Protein AF-A0A1I6B3H5-F1 (afdb_monomer)

Solvent-accessible surface area (backbone atoms only — not comparable to full-atom values): 14846 Å² total; per-residue (Å²): 124,73,73,71,74,71,54,54,72,38,59,53,32,35,51,53,15,50,52,47,40,51,52,50,52,51,52,55,50,53,56,52,59,66,69,61,60,78,85,66,80,89,72,86,78,86,82,89,79,85,80,82,89,83,88,86,84,84,89,80,88,85,80,95,69,82,84,80,78,81,75,77,81,72,81,74,83,78,85,74,83,70,77,86,74,64,71,65,60,60,53,51,50,45,53,52,17,52,53,33,34,53,54,16,52,53,48,49,53,52,54,55,50,52,50,52,54,49,51,50,52,53,50,49,52,51,44,65,63,48,52,25,72,73,35,32,70,45,59,52,47,42,52,52,49,37,48,47,16,26,27,62,65,35,26,71,67,39,43,67,46,34,36,76,68,17,27,46,47,48,4,53,67,71,73,28,94,36,37,42,53,26,32,45,58,51,19,72,51,23,54,72,41,67,77,24,14,61,57,29,49,58,26,25,53,96,60,36,45,59,76,85,34,50,44,79,74,56,95,61,27,35,39,26,51,36,52,65,35,48,41,58,60,69,78,40,34,84,41,65,80,15,33,38,30,31,36,55,43,84,72,68,6,31,36,27,62,36,51,43,70,60,132

Radius of gyration: 44.99 Å; Cα contacts (8 Å, |Δi|>4): 301; chains: 1; bounding box: 88×79×111 Å

Structure (mmCIF, N/CA/C/O backbone):
data_AF-A0A1I6B3H5-F1
#
_entry.id   AF-A0A1I6B3H5-F1
#
loop_
_atom_site.group_PDB
_atom_site.id
_atom_site.type_symbol
_atom_site.label_atom_id
_atom_site.label_alt_id
_atom_site.label_comp_id
_atom_site.label_asym_id
_atom_site.label_entity_id
_atom_site.label_seq_id
_atom_site.pdbx_PDB_ins_code
_atom_site.Cartn_x
_atom_site.Cartn_y
_atom_site.Cartn_z
_atom_site.occupancy
_atom_site.B_iso_or_equiv
_atom_site.auth_seq_id
_atom_site.auth_comp_id
_atom_site.auth_asym_id
_atom_site.auth_atom_id
_atom_site.pdbx_PDB_model_num
ATOM 1 N N . MET A 1 1 ? 43.342 5.386 -20.997 1.00 52.97 1 MET A N 1
ATOM 2 C CA . MET A 1 1 ? 42.853 4.375 -21.968 1.00 52.97 1 MET A CA 1
ATOM 3 C C . MET A 1 1 ? 41.601 3.600 -21.515 1.00 52.97 1 MET A C 1
ATOM 5 O O . MET A 1 1 ? 41.054 2.883 -22.333 1.00 52.97 1 MET A O 1
ATOM 9 N N . TRP A 1 2 ? 41.079 3.779 -20.291 1.00 60.12 2 TRP A N 1
ATOM 10 C CA . TRP A 1 2 ? 39.899 3.044 -19.776 1.00 60.12 2 TRP A CA 1
ATOM 11 C C . TRP A 1 2 ? 38.529 3.408 -20.382 1.00 60.12 2 TRP A C 1
ATOM 13 O O . TRP A 1 2 ? 37.581 2.639 -20.267 1.00 60.12 2 TRP A O 1
ATOM 23 N N . TRP A 1 3 ? 38.397 4.556 -21.047 1.00 63.56 3 TRP A N 1
ATOM 24 C CA . TRP A 1 3 ? 37.119 4.978 -21.636 1.00 63.56 3 TRP A CA 1
ATOM 25 C C . TRP A 1 3 ? 36.755 4.205 -22.917 1.00 63.56 3 TRP A C 1
ATOM 27 O O . TRP A 1 3 ? 35.579 4.065 -23.235 1.00 63.56 3 TRP A O 1
ATOM 37 N N . LEU A 1 4 ? 37.746 3.639 -23.618 1.00 58.28 4 LEU A N 1
ATOM 38 C CA . LEU A 1 4 ? 37.531 2.863 -24.848 1.00 58.28 4 LEU A CA 1
ATOM 39 C C . LEU A 1 4 ? 36.910 1.480 -24.572 1.00 58.28 4 LEU A C 1
ATOM 41 O O . LEU A 1 4 ? 36.218 0.944 -25.433 1.00 58.28 4 LEU A O 1
ATOM 45 N N . SER A 1 5 ? 37.110 0.934 -23.367 1.00 61.53 5 SER A N 1
ATOM 46 C CA . SER A 1 5 ? 36.517 -0.330 -22.902 1.00 61.53 5 SER A CA 1
ATOM 47 C C . SER A 1 5 ? 35.095 -0.187 -22.347 1.00 61.53 5 SER A C 1
ATOM 49 O O . SER A 1 5 ? 34.419 -1.194 -22.174 1.00 61.53 5 SER A O 1
ATOM 51 N N . ALA A 1 6 ? 34.630 1.038 -22.073 1.00 68.38 6 ALA A N 1
ATOM 52 C CA . ALA A 1 6 ? 33.271 1.287 -21.581 1.00 68.38 6 ALA A CA 1
ATOM 53 C C . ALA A 1 6 ? 32.224 1.323 -22.707 1.00 68.38 6 ALA A C 1
ATOM 55 O O . ALA A 1 6 ? 31.024 1.262 -22.445 1.00 68.38 6 ALA A O 1
ATOM 56 N N . VAL A 1 7 ? 32.668 1.433 -23.964 1.00 70.12 7 VAL A N 1
ATOM 57 C CA . VAL A 1 7 ? 31.776 1.433 -25.122 1.00 70.12 7 VAL A CA 1
ATOM 58 C C . VAL A 1 7 ? 31.505 -0.020 -25.519 1.00 70.12 7 VAL A C 1
ATOM 60 O O . VAL A 1 7 ? 32.441 -0.720 -25.915 1.00 70.12 7 VAL A O 1
ATOM 63 N N . PRO A 1 8 ? 30.253 -0.499 -25.432 1.00 75.94 8 PRO A N 1
ATOM 64 C CA . PRO A 1 8 ? 29.925 -1.861 -25.830 1.00 75.94 8 PRO A CA 1
ATOM 65 C C . PRO A 1 8 ? 30.258 -2.093 -27.310 1.00 75.94 8 PRO A C 1
ATOM 67 O O . PRO A 1 8 ? 30.197 -1.175 -28.129 1.00 75.94 8 PRO A O 1
ATOM 70 N N . LEU A 1 9 ? 30.604 -3.336 -27.662 1.00 75.44 9 LEU A N 1
ATOM 71 C CA . LEU A 1 9 ? 31.059 -3.746 -29.003 1.00 75.44 9 LEU A CA 1
ATOM 72 C C . LEU A 1 9 ? 30.160 -3.243 -30.149 1.00 75.44 9 LEU A C 1
ATOM 74 O O . LEU A 1 9 ? 30.655 -2.915 -31.227 1.00 75.44 9 LEU A O 1
ATOM 78 N N . TRP A 1 10 ? 28.851 -3.117 -29.913 1.00 69.25 10 TRP A N 1
ATOM 79 C CA . TRP A 1 10 ? 27.904 -2.586 -30.896 1.00 69.25 10 TRP A CA 1
ATOM 80 C C . TRP A 1 10 ? 28.110 -1.092 -31.201 1.00 69.25 10 TRP A C 1
ATOM 82 O O . TRP A 1 10 ? 27.919 -0.673 -32.342 1.00 69.25 10 TRP A O 1
ATOM 92 N N . GLY A 1 11 ? 28.570 -0.291 -30.234 1.00 71.88 11 GLY A N 1
ATOM 93 C CA . GLY A 1 11 ? 28.900 1.123 -30.440 1.00 71.88 11 GLY A CA 1
ATOM 94 C C . GLY A 1 11 ? 30.087 1.300 -31.389 1.00 71.88 11 GLY A C 1
ATOM 95 O O . GLY A 1 11 ? 30.059 2.158 -32.271 1.00 71.88 11 GLY A O 1
ATOM 96 N N . TRP A 1 12 ? 31.086 0.418 -31.286 1.00 77.12 12 TRP A N 1
ATOM 97 C CA . TRP A 1 12 ? 32.208 0.363 -32.226 1.00 77.12 12 TRP A CA 1
ATOM 98 C C . TRP A 1 12 ? 31.777 -0.083 -33.623 1.00 77.12 12 TRP A C 1
ATOM 100 O O . TRP A 1 12 ? 32.208 0.515 -34.608 1.00 77.12 12 TRP A O 1
ATOM 110 N N . ALA A 1 13 ? 30.893 -1.079 -33.724 1.00 74.31 13 ALA A N 1
ATOM 111 C CA . ALA A 1 13 ? 30.358 -1.528 -35.008 1.00 74.31 13 ALA A CA 1
ATOM 112 C C . ALA A 1 13 ? 29.594 -0.410 -35.744 1.00 74.31 13 ALA A C 1
ATOM 114 O O . ALA A 1 13 ? 29.794 -0.224 -36.945 1.00 74.31 13 ALA A O 1
ATOM 115 N N . LEU A 1 14 ? 28.789 0.385 -35.025 1.00 72.88 14 LEU A N 1
ATOM 116 C CA . LEU A 1 14 ? 28.102 1.554 -35.585 1.00 72.88 14 LEU A CA 1
ATOM 117 C C . LEU A 1 14 ? 29.082 2.650 -36.018 1.00 72.88 14 LEU A C 1
ATOM 119 O O . LEU A 1 14 ? 28.942 3.187 -37.116 1.00 72.88 14 LEU A O 1
ATOM 123 N N . ALA A 1 15 ? 30.083 2.966 -35.191 1.00 76.81 15 ALA A N 1
ATOM 124 C CA . ALA A 1 15 ? 31.075 3.989 -35.512 1.00 76.81 15 ALA A CA 1
ATOM 125 C C . ALA A 1 15 ? 31.906 3.611 -36.750 1.00 76.81 15 ALA A C 1
ATOM 127 O O . ALA A 1 15 ? 32.015 4.398 -37.690 1.00 76.81 15 ALA A O 1
ATOM 128 N N . VAL A 1 16 ? 32.442 2.387 -36.791 1.00 80.06 16 VAL A N 1
ATOM 129 C CA . VAL A 1 16 ? 33.225 1.890 -37.933 1.00 80.06 16 VAL A CA 1
ATOM 130 C C . VAL A 1 16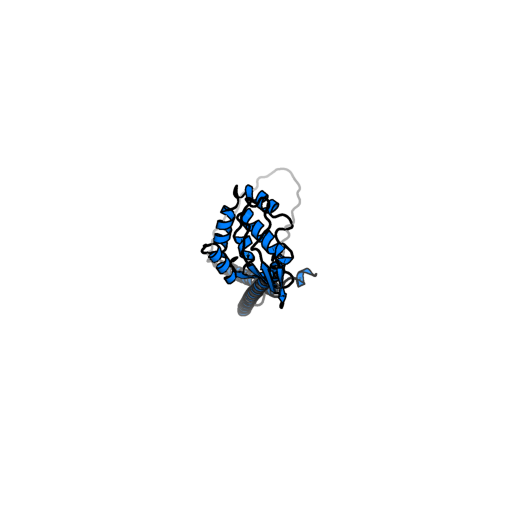 ? 32.349 1.768 -39.179 1.00 80.06 16 VAL A C 1
ATOM 132 O O . VAL A 1 16 ? 32.743 2.242 -40.244 1.00 80.06 16 VAL A O 1
ATOM 135 N N . GLY A 1 17 ? 31.143 1.203 -39.058 1.00 75.38 17 GLY A N 1
ATOM 136 C CA . GLY A 1 17 ? 30.192 1.100 -40.166 1.00 75.38 17 GLY A CA 1
ATOM 137 C C . GLY A 1 17 ? 29.810 2.468 -40.742 1.00 75.38 17 GLY A C 1
ATOM 138 O O . GLY A 1 17 ? 29.826 2.651 -41.960 1.00 75.38 17 GLY A O 1
ATOM 139 N N . GLY A 1 18 ? 29.558 3.457 -39.879 1.00 76.88 18 GLY A N 1
ATOM 140 C CA . GLY A 1 18 ? 29.280 4.838 -40.273 1.00 76.88 18 GLY A CA 1
ATOM 141 C C . GLY A 1 18 ? 30.447 5.497 -41.013 1.00 76.88 18 GLY A C 1
ATOM 142 O O . GLY A 1 18 ? 30.232 6.115 -42.056 1.00 76.88 18 GLY A O 1
ATOM 143 N N . ILE A 1 19 ? 31.685 5.310 -40.538 1.00 80.81 19 ILE A N 1
ATOM 144 C CA . ILE A 1 19 ? 32.893 5.812 -41.215 1.00 80.81 19 ILE A CA 1
ATOM 145 C C . ILE A 1 19 ? 33.045 5.170 -42.600 1.00 80.81 19 ILE A C 1
ATOM 147 O O . ILE A 1 19 ? 33.263 5.879 -43.582 1.00 80.81 19 ILE A O 1
ATOM 151 N N . VAL A 1 20 ? 32.888 3.847 -42.708 1.00 77.38 20 VAL A N 1
ATOM 152 C CA . VAL A 1 20 ? 33.001 3.125 -43.988 1.00 77.38 20 VAL A CA 1
ATOM 153 C C . VAL A 1 20 ? 31.945 3.604 -44.989 1.00 77.38 20 VAL A C 1
ATOM 155 O O . VAL A 1 20 ? 32.274 3.852 -46.152 1.00 77.38 20 VAL A O 1
ATOM 158 N N . LEU A 1 21 ? 30.698 3.802 -44.549 1.00 75.12 21 LEU A N 1
ATOM 159 C CA . LEU A 1 21 ? 29.635 4.348 -45.396 1.00 75.12 21 LEU A CA 1
ATOM 160 C C . LEU A 1 21 ? 29.931 5.787 -45.831 1.00 75.12 21 LEU A C 1
ATOM 162 O O . LEU A 1 21 ? 29.802 6.093 -47.014 1.00 75.12 21 LEU A O 1
ATOM 166 N N . ALA A 1 22 ? 30.366 6.655 -44.915 1.00 78.12 22 ALA A N 1
ATOM 167 C CA . ALA A 1 22 ? 30.695 8.044 -45.230 1.00 78.12 22 ALA A CA 1
ATOM 168 C C . ALA A 1 22 ? 31.825 8.142 -46.268 1.00 78.12 22 ALA A C 1
ATOM 170 O O . ALA A 1 22 ? 31.708 8.889 -47.242 1.00 78.12 22 ALA A O 1
ATOM 171 N N . VAL A 1 23 ? 32.881 7.334 -46.114 1.00 80.69 23 VAL A N 1
ATOM 172 C CA . VAL A 1 23 ? 33.985 7.247 -47.083 1.00 80.69 23 VAL A CA 1
ATOM 173 C C . VAL A 1 23 ? 33.489 6.719 -48.434 1.00 80.69 23 VAL A C 1
ATOM 175 O O . VAL A 1 23 ? 33.825 7.289 -49.473 1.00 80.69 23 VAL A O 1
ATOM 178 N N . GLY A 1 24 ? 32.652 5.676 -48.439 1.00 75.56 24 GLY A N 1
ATOM 179 C CA . GLY A 1 24 ? 32.067 5.120 -49.663 1.00 75.56 24 GLY A CA 1
ATOM 180 C C . GLY A 1 24 ? 31.187 6.121 -50.423 1.00 75.56 24 GLY A C 1
ATOM 181 O O . GLY A 1 24 ? 31.308 6.251 -51.643 1.00 75.56 24 GLY A O 1
ATOM 182 N N . VAL A 1 25 ? 30.344 6.874 -49.709 1.00 80.44 25 VAL A N 1
ATOM 183 C CA . VAL A 1 25 ? 29.486 7.929 -50.278 1.00 80.44 25 VAL A CA 1
ATOM 184 C C . VAL A 1 25 ? 30.322 9.081 -50.830 1.00 80.44 25 VAL A C 1
ATOM 186 O O . VAL A 1 25 ? 30.086 9.517 -51.958 1.00 80.44 25 VAL A O 1
ATOM 189 N N . TRP A 1 26 ? 31.325 9.548 -50.081 1.00 86.00 26 TRP A N 1
ATOM 190 C CA . TRP A 1 26 ? 32.229 10.604 -50.537 1.00 86.00 26 TRP A CA 1
ATOM 191 C C . TRP A 1 26 ? 32.973 10.203 -51.819 1.00 86.00 26 TRP A C 1
ATOM 193 O O . TRP A 1 26 ? 33.060 10.993 -52.759 1.00 86.00 26 TRP A O 1
ATOM 203 N N . TRP A 1 27 ? 33.434 8.953 -51.912 1.00 81.81 27 TRP A N 1
ATOM 204 C CA . TRP A 1 27 ? 34.114 8.440 -53.103 1.00 81.81 27 TRP A CA 1
ATOM 205 C C . TRP A 1 27 ? 33.187 8.313 -54.326 1.00 81.81 27 TRP A C 1
ATOM 207 O O . TRP A 1 27 ? 33.554 8.680 -55.442 1.00 81.81 27 TRP A O 1
ATOM 217 N N . LEU A 1 28 ? 31.948 7.849 -54.133 1.00 77.44 28 LEU A N 1
ATOM 218 C CA . LEU A 1 28 ? 30.933 7.838 -55.195 1.00 77.44 28 LEU A CA 1
ATOM 219 C C . LEU A 1 28 ? 30.616 9.250 -55.701 1.00 77.44 28 LEU A C 1
ATOM 221 O O . LEU A 1 28 ? 30.437 9.458 -56.905 1.00 77.44 28 LEU A O 1
ATOM 225 N N . TRP A 1 29 ? 30.562 10.223 -54.791 1.00 84.44 29 TRP A N 1
ATOM 226 C CA . TRP A 1 29 ? 30.318 11.618 -55.131 1.00 84.44 29 TRP A CA 1
ATOM 227 C C . TRP A 1 29 ? 31.467 12.219 -55.952 1.00 84.44 29 TRP A C 1
ATOM 229 O O . TRP A 1 29 ? 31.205 12.814 -56.998 1.00 84.44 29 TRP A O 1
ATOM 239 N N . THR A 1 30 ? 32.729 11.989 -55.566 1.00 79.94 30 THR A N 1
ATOM 240 C CA . THR A 1 30 ? 33.897 12.467 -56.333 1.00 79.94 30 THR A CA 1
ATOM 241 C C . THR A 1 30 ? 33.988 11.826 -57.720 1.00 79.94 30 THR A C 1
ATOM 243 O O . THR A 1 30 ? 34.270 12.506 -58.706 1.00 79.94 30 THR A O 1
ATOM 246 N N . LEU A 1 31 ? 33.659 10.538 -57.861 1.00 79.44 31 LEU A N 1
ATOM 247 C CA . LEU A 1 31 ? 33.571 9.909 -59.184 1.00 79.44 31 LEU A CA 1
ATOM 248 C C . LEU A 1 31 ? 32.500 10.544 -60.079 1.00 79.44 31 LEU A C 1
ATOM 250 O O . LEU A 1 31 ? 32.691 10.651 -61.294 1.00 79.44 31 LEU A O 1
ATOM 254 N N . ARG A 1 32 ? 31.366 10.950 -59.499 1.00 80.62 32 ARG A N 1
ATOM 255 C CA . ARG A 1 32 ? 30.269 11.574 -60.245 1.00 80.62 32 ARG A CA 1
ATOM 256 C C . ARG A 1 32 ? 30.634 12.984 -60.706 1.00 80.62 32 ARG A C 1
ATOM 258 O O . ARG A 1 32 ? 30.335 13.325 -61.848 1.00 80.62 32 ARG A O 1
ATOM 265 N N . THR A 1 33 ? 31.317 13.770 -59.873 1.00 79.25 33 THR A N 1
ATOM 266 C CA . THR A 1 33 ? 31.773 15.121 -60.245 1.00 79.25 33 THR A CA 1
ATOM 267 C C . THR A 1 33 ? 32.869 15.086 -61.310 1.00 79.25 33 THR A C 1
ATOM 269 O O . THR A 1 33 ? 32.841 15.900 -62.228 1.00 79.25 33 THR A O 1
ATOM 272 N N . HIS A 1 34 ? 33.766 14.094 -61.288 1.00 73.12 34 HIS A N 1
ATOM 273 C CA . HIS A 1 34 ? 34.786 13.939 -62.333 1.00 73.12 34 HIS A CA 1
ATOM 274 C C . HIS A 1 34 ? 34.237 13.460 -63.685 1.00 73.12 34 HIS A C 1
ATOM 276 O O . HIS A 1 34 ? 34.790 13.812 -64.725 1.00 73.12 34 HIS A O 1
ATOM 282 N N . ARG A 1 35 ? 33.137 12.696 -63.705 1.00 67.50 35 ARG A N 1
ATOM 283 C CA . ARG A 1 35 ? 32.451 12.319 -64.958 1.00 67.50 35 ARG A CA 1
ATOM 284 C C . ARG A 1 35 ? 31.578 13.432 -65.534 1.00 67.50 35 ARG A C 1
ATOM 286 O O . ARG A 1 35 ? 31.199 13.347 -66.695 1.00 67.50 35 ARG A O 1
ATOM 293 N N . ALA A 1 36 ? 31.293 14.471 -64.753 1.00 60.09 36 ALA A N 1
ATOM 294 C CA . ALA A 1 36 ? 30.554 15.650 -65.187 1.00 60.09 36 ALA A CA 1
ATOM 295 C C . ALA A 1 36 ? 31.473 16.761 -65.731 1.00 60.09 36 ALA A C 1
ATOM 297 O O . ALA A 1 36 ? 31.113 17.935 -65.678 1.00 60.09 36 ALA A O 1
ATOM 298 N N . ALA A 1 37 ? 32.658 16.424 -66.258 1.00 56.06 37 ALA A N 1
ATOM 299 C CA . ALA A 1 37 ? 33.377 17.356 -67.117 1.00 56.06 37 ALA A CA 1
ATOM 300 C C . ALA A 1 37 ? 32.522 17.571 -68.378 1.00 56.06 37 ALA A C 1
ATOM 302 O O . ALA A 1 37 ? 32.261 16.597 -69.091 1.00 56.06 37 ALA A O 1
ATOM 303 N N . PRO A 1 38 ? 32.047 18.797 -68.660 1.00 53.78 38 PRO A N 1
ATOM 304 C CA . PRO A 1 38 ? 31.276 19.047 -69.860 1.00 53.78 38 PRO A CA 1
ATOM 305 C C . PRO A 1 38 ? 32.176 18.741 -71.054 1.00 53.78 38 PRO A C 1
ATOM 307 O O . PRO A 1 38 ? 33.142 19.455 -71.323 1.00 53.78 38 PRO A O 1
ATOM 310 N N . THR A 1 39 ? 31.851 17.686 -71.797 1.00 57.00 39 THR A N 1
ATOM 311 C CA . THR A 1 39 ? 32.278 17.527 -73.187 1.00 57.00 39 THR A CA 1
ATOM 312 C C . THR A 1 39 ? 31.543 18.581 -74.012 1.00 57.00 39 THR A C 1
ATOM 314 O O . THR A 1 39 ? 30.646 18.279 -74.794 1.00 57.00 39 THR A O 1
ATOM 317 N N . GLY A 1 40 ? 31.865 19.850 -73.760 1.00 47.00 40 GLY A N 1
ATOM 318 C CA . GLY A 1 40 ? 31.485 20.954 -74.617 1.00 47.00 40 GLY A CA 1
ATOM 319 C C . GLY A 1 40 ? 32.276 20.827 -75.919 1.00 47.00 40 GLY A C 1
ATOM 320 O O . GLY A 1 40 ? 33.489 20.599 -75.867 1.00 47.00 40 GLY A O 1
ATOM 321 N N . PRO A 1 41 ? 31.626 20.917 -77.087 1.00 51.16 41 PRO A N 1
ATOM 322 C CA . PRO A 1 41 ? 32.306 20.773 -78.359 1.00 51.16 41 PRO A CA 1
ATOM 323 C C . PRO A 1 41 ? 33.310 21.916 -78.538 1.00 51.16 41 PRO A C 1
ATOM 325 O O . PRO A 1 41 ? 32.972 23.094 -78.424 1.00 51.16 41 PRO A O 1
ATOM 328 N N . ALA A 1 42 ? 34.553 21.543 -78.833 1.00 55.72 42 ALA A N 1
ATOM 329 C CA . ALA A 1 42 ? 35.625 22.437 -79.234 1.00 55.72 42 ALA A CA 1
ATOM 330 C C . ALA A 1 42 ? 35.288 23.098 -80.583 1.00 55.72 42 ALA A C 1
ATOM 332 O O . ALA A 1 42 ? 35.768 22.673 -81.633 1.00 55.72 42 ALA A O 1
ATOM 333 N N . TRP A 1 43 ? 34.461 24.143 -80.565 1.00 55.84 43 TRP A N 1
ATOM 334 C CA . TRP A 1 43 ? 34.339 25.058 -81.693 1.00 55.84 43 TRP A CA 1
ATOM 335 C C . TRP A 1 43 ? 35.335 26.202 -81.536 1.00 55.84 43 TRP A C 1
ATOM 337 O O . TRP A 1 43 ? 35.378 26.929 -80.547 1.00 55.84 43 TRP A O 1
ATOM 347 N N . ARG A 1 44 ? 36.194 26.266 -82.548 1.00 50.19 44 ARG A N 1
ATOM 348 C CA . ARG A 1 44 ? 37.256 27.231 -82.803 1.00 50.19 44 ARG A CA 1
ATOM 349 C C . ARG A 1 44 ? 36.701 28.658 -82.806 1.00 50.19 44 ARG A C 1
ATOM 351 O O . ARG A 1 44 ? 35.827 28.958 -83.611 1.00 50.19 44 ARG A O 1
ATOM 358 N N . SER A 1 45 ? 37.313 29.552 -82.035 1.00 48.25 45 SER A N 1
ATOM 359 C CA . SER A 1 45 ? 37.207 31.001 -82.250 1.00 48.25 45 SER A CA 1
ATOM 360 C C . SER A 1 45 ? 38.527 31.507 -82.848 1.00 48.25 45 SER A C 1
ATOM 362 O O . SER A 1 45 ? 39.500 31.659 -82.110 1.00 48.25 45 SER A O 1
ATOM 364 N N . PRO A 1 46 ? 38.620 31.756 -84.168 1.00 49.84 46 PRO A N 1
ATOM 365 C CA . PRO A 1 46 ? 39.841 32.240 -84.825 1.00 49.84 46 PRO A CA 1
ATOM 366 C C . PRO A 1 46 ? 40.097 33.758 -84.671 1.00 49.84 46 PRO A C 1
ATOM 368 O O . PRO A 1 46 ? 40.881 34.323 -85.425 1.00 49.84 46 PRO A O 1
ATOM 371 N N . ALA A 1 47 ? 39.480 34.444 -83.704 1.00 51.28 47 ALA A N 1
ATOM 372 C CA . ALA A 1 47 ? 39.431 35.913 -83.676 1.00 51.28 47 ALA A CA 1
ATOM 373 C C . ALA A 1 47 ? 40.543 36.632 -82.877 1.00 51.28 47 ALA A C 1
ATOM 375 O O . ALA A 1 47 ? 40.506 37.850 -82.757 1.00 51.28 47 ALA A O 1
ATOM 376 N N . LEU A 1 48 ? 41.561 35.938 -82.356 1.00 51.59 48 LEU A N 1
ATOM 377 C CA . LEU A 1 48 ? 42.693 36.575 -81.654 1.00 51.59 48 LEU A CA 1
ATOM 378 C C . LEU A 1 48 ? 43.986 36.420 -82.455 1.00 51.59 48 LEU A C 1
ATOM 380 O O . LEU A 1 48 ? 44.955 35.790 -82.034 1.00 51.59 48 LEU A O 1
ATOM 384 N N . ARG A 1 49 ? 43.972 36.974 -83.669 1.00 48.72 49 ARG A N 1
ATOM 385 C CA . ARG A 1 49 ? 45.153 37.090 -84.529 1.00 48.72 49 ARG A CA 1
ATOM 386 C C . ARG A 1 49 ? 45.152 38.398 -85.329 1.00 48.72 49 ARG A C 1
ATOM 388 O O . ARG A 1 49 ? 45.489 38.369 -86.499 1.00 48.72 49 ARG A O 1
ATOM 395 N N . ALA A 1 50 ? 44.756 39.529 -84.737 1.00 48.56 50 ALA A N 1
ATOM 396 C CA . ALA A 1 50 ? 44.917 40.849 -85.365 1.00 48.56 50 ALA A CA 1
ATOM 397 C C . ALA A 1 50 ? 44.696 42.011 -84.372 1.00 48.56 50 ALA A C 1
ATOM 399 O O . ALA A 1 50 ? 43.596 42.544 -84.299 1.00 48.56 50 ALA A O 1
ATOM 400 N N . SER A 1 51 ? 45.736 42.379 -83.615 1.00 50.81 51 SER A N 1
ATOM 401 C CA . SER A 1 51 ? 45.942 43.708 -82.983 1.00 50.81 51 SER A CA 1
ATOM 402 C C . SER A 1 51 ? 47.186 43.638 -82.081 1.00 50.81 51 SER A C 1
ATOM 404 O O . SER A 1 51 ? 47.120 43.417 -80.879 1.00 50.81 51 SER A O 1
ATOM 406 N N . GLN A 1 52 ? 48.393 43.506 -82.630 1.00 44.97 52 GLN A N 1
ATOM 407 C CA . GLN A 1 52 ? 49.268 44.629 -82.997 1.00 44.97 52 GLN A CA 1
ATOM 408 C C . GLN A 1 52 ? 48.890 46.022 -82.451 1.00 44.97 52 GLN A C 1
ATOM 410 O O . GLN A 1 52 ? 47.853 46.574 -82.792 1.00 44.97 52 GLN A O 1
ATOM 415 N N . ALA A 1 53 ? 49.868 46.567 -81.717 1.00 48.19 53 ALA A N 1
ATOM 416 C CA . ALA A 1 53 ? 50.376 47.939 -81.771 1.00 48.19 53 ALA A CA 1
ATOM 417 C C . ALA A 1 53 ? 49.511 49.090 -81.222 1.00 48.19 53 ALA A C 1
ATOM 419 O O . ALA A 1 53 ? 48.635 49.597 -81.907 1.00 48.19 53 ALA A O 1
ATOM 420 N N . ALA A 1 54 ? 49.900 49.612 -80.052 1.00 45.44 54 ALA A N 1
ATOM 421 C CA . ALA A 1 54 ? 50.002 51.058 -79.811 1.00 45.44 54 ALA A CA 1
ATOM 422 C C . ALA A 1 54 ? 50.900 51.323 -78.582 1.00 45.44 54 ALA A C 1
ATOM 424 O O . ALA A 1 54 ? 50.658 50.781 -77.510 1.00 45.44 54 ALA A O 1
ATOM 425 N N . VAL A 1 55 ? 52.080 51.912 -78.804 1.00 46.66 55 VAL A N 1
ATOM 426 C CA . VAL A 1 55 ? 52.459 53.304 -78.471 1.00 46.66 55 VAL A CA 1
ATOM 427 C C . VAL A 1 55 ? 52.980 53.468 -77.036 1.00 46.66 55 VAL A C 1
ATOM 429 O O . VAL A 1 55 ? 52.247 53.431 -76.055 1.00 46.66 55 VAL A O 1
ATOM 432 N N . VAL A 1 56 ? 54.295 53.680 -76.973 1.00 46.12 56 VAL A N 1
ATOM 433 C CA . VAL A 1 56 ? 55.083 54.157 -75.832 1.00 46.12 56 VAL A CA 1
ATOM 434 C C . VAL A 1 56 ? 54.982 55.687 -75.776 1.00 46.12 56 VAL A C 1
ATOM 436 O O . VAL A 1 56 ? 55.263 56.318 -76.796 1.00 46.12 56 VAL A O 1
ATOM 439 N N . PRO A 1 57 ? 54.666 56.304 -74.625 1.00 54.47 57 PRO A N 1
ATOM 440 C CA . PRO A 1 57 ? 55.067 57.672 -74.323 1.00 54.47 57 PRO A CA 1
ATOM 441 C C . PRO A 1 57 ? 56.343 57.706 -73.451 1.00 54.47 57 PRO A C 1
ATOM 443 O O . PRO A 1 57 ? 56.537 56.816 -72.616 1.00 54.47 57 PRO A O 1
ATOM 446 N N . PRO A 1 58 ? 57.223 58.705 -73.646 1.00 53.16 58 PRO A N 1
ATOM 447 C CA . PRO A 1 58 ? 58.487 58.837 -72.930 1.00 53.16 58 PRO A CA 1
ATOM 448 C C . PRO A 1 58 ? 58.369 59.647 -71.622 1.00 53.16 58 PRO A C 1
ATOM 450 O O . PRO A 1 58 ? 57.461 60.453 -71.451 1.00 53.16 58 PRO A O 1
ATOM 453 N N . GLU A 1 59 ? 59.375 59.440 -70.768 1.00 43.81 59 GLU A N 1
ATOM 454 C CA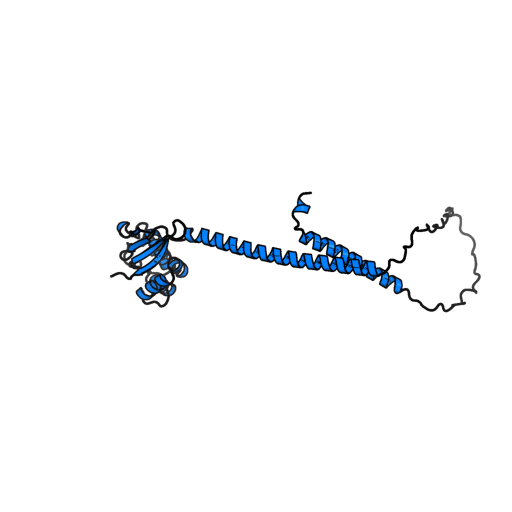 . GLU A 1 59 ? 59.890 60.325 -69.706 1.00 43.81 59 GLU A CA 1
ATOM 455 C C . GLU A 1 59 ? 59.092 60.512 -68.396 1.00 43.81 59 GLU A C 1
ATOM 457 O O . GLU A 1 59 ? 58.201 61.342 -68.259 1.00 43.81 59 GLU A O 1
ATOM 462 N N . GLY A 1 60 ? 59.561 59.797 -67.365 1.00 39.94 60 GLY A N 1
ATOM 463 C CA . GLY A 1 60 ? 59.424 60.125 -65.943 1.00 39.94 60 GLY A CA 1
ATOM 464 C C . GLY A 1 60 ? 60.520 59.388 -65.145 1.00 39.94 60 GLY A C 1
ATOM 465 O O . GLY A 1 60 ? 60.768 58.215 -65.435 1.00 39.94 60 GLY A O 1
ATOM 466 N N . PRO A 1 61 ? 61.249 60.043 -64.220 1.00 50.62 61 PRO A N 1
ATOM 467 C CA . PRO A 1 61 ? 62.534 59.549 -63.730 1.00 50.62 61 PRO A CA 1
ATOM 468 C C . PRO A 1 61 ? 62.425 58.397 -62.720 1.00 50.62 61 PRO A C 1
ATOM 470 O O . PRO A 1 61 ? 61.743 58.488 -61.708 1.00 50.62 61 PRO A O 1
ATOM 473 N N . ALA A 1 62 ? 63.180 57.343 -63.039 1.00 52.81 62 ALA A N 1
ATOM 474 C CA . ALA A 1 62 ? 63.894 56.407 -62.173 1.00 52.81 62 ALA A CA 1
ATOM 475 C C . ALA A 1 62 ? 63.356 56.173 -60.749 1.00 52.81 62 ALA A C 1
ATOM 477 O O . ALA A 1 62 ? 63.808 56.796 -59.792 1.00 52.81 62 ALA A O 1
ATOM 478 N N . GLU A 1 63 ? 62.564 55.112 -60.597 1.00 42.44 63 GLU A N 1
ATOM 479 C CA . GLU A 1 63 ? 62.531 54.353 -59.349 1.00 42.44 63 GLU A CA 1
ATOM 480 C C . GLU A 1 63 ? 62.978 52.917 -59.639 1.00 42.44 63 GLU A C 1
ATOM 482 O O . GLU A 1 63 ? 62.283 52.099 -60.244 1.00 42.44 63 GLU A O 1
ATOM 487 N N . VAL A 1 64 ? 64.237 52.658 -59.287 1.00 53.97 64 VAL A N 1
ATOM 488 C CA . VAL A 1 64 ? 64.923 51.380 -59.453 1.00 53.97 64 VAL A CA 1
ATOM 489 C C . VAL A 1 64 ? 64.256 50.352 -58.544 1.00 53.97 64 VAL A C 1
ATOM 491 O O . VAL A 1 64 ? 64.536 50.282 -57.352 1.00 53.97 64 VAL A O 1
ATOM 494 N N . THR A 1 65 ? 63.391 49.517 -59.113 1.00 47.12 65 THR A N 1
ATOM 495 C CA . THR A 1 65 ? 62.947 48.270 -58.482 1.00 47.12 65 THR A CA 1
ATOM 496 C C . THR A 1 65 ? 63.309 47.088 -59.376 1.00 47.12 65 THR A C 1
ATOM 498 O O . THR A 1 65 ? 62.958 47.012 -60.551 1.00 47.12 65 THR A O 1
ATOM 501 N N . ALA A 1 66 ? 64.109 46.190 -58.804 1.00 52.06 66 ALA A N 1
ATOM 502 C CA . ALA A 1 66 ? 64.717 45.040 -59.455 1.00 52.06 66 ALA A CA 1
ATOM 503 C C . ALA A 1 66 ? 63.696 44.123 -60.166 1.00 52.06 66 ALA A C 1
ATOM 505 O O . ALA A 1 66 ? 62.570 43.954 -59.690 1.00 52.06 66 ALA A O 1
ATOM 506 N N . PRO A 1 67 ? 64.083 43.452 -61.268 1.00 53.31 67 PRO A N 1
ATOM 507 C CA . PRO A 1 67 ? 63.207 42.507 -61.947 1.00 53.31 67 PRO A CA 1
ATOM 508 C C . PRO A 1 67 ? 62.927 41.283 -61.061 1.00 53.31 67 PRO A C 1
ATOM 510 O O . PRO A 1 67 ? 63.817 40.485 -60.759 1.00 53.31 67 PRO A O 1
ATOM 513 N N . ILE A 1 68 ? 61.660 41.099 -60.682 1.00 52.12 68 ILE A N 1
ATOM 514 C CA . ILE A 1 68 ? 61.173 39.885 -60.019 1.00 52.12 68 ILE A CA 1
ATOM 515 C C . ILE A 1 68 ? 61.317 38.711 -60.998 1.00 52.12 68 ILE A C 1
ATOM 517 O O . ILE A 1 68 ? 60.614 38.607 -62.007 1.00 52.12 68 ILE A O 1
ATOM 521 N N . ARG A 1 69 ? 62.245 37.802 -60.687 1.00 44.28 69 ARG A N 1
ATOM 522 C CA . ARG A 1 69 ? 62.485 36.549 -61.410 1.00 44.28 69 ARG A CA 1
ATOM 523 C C . ARG A 1 69 ? 61.219 35.686 -61.344 1.00 44.28 69 ARG A C 1
ATOM 525 O O . ARG A 1 69 ? 60.924 35.091 -60.311 1.00 44.28 69 ARG A O 1
ATOM 532 N N . ARG A 1 70 ? 60.462 35.592 -62.444 1.00 46.28 70 ARG A N 1
ATOM 533 C CA . ARG A 1 70 ? 59.346 34.636 -62.563 1.00 46.28 70 ARG A CA 1
ATOM 534 C C . ARG A 1 70 ? 59.905 33.213 -62.548 1.00 46.28 70 ARG A C 1
ATOM 536 O O . ARG A 1 70 ? 60.333 32.691 -63.575 1.00 46.28 70 ARG A O 1
ATOM 543 N N . VAL A 1 71 ? 59.902 32.581 -61.379 1.00 46.56 71 VAL A N 1
ATOM 544 C CA . VAL A 1 71 ? 60.140 31.143 -61.248 1.00 46.56 71 VAL A CA 1
ATOM 545 C C . VAL A 1 71 ? 58.935 30.435 -61.868 1.00 46.56 71 VAL A C 1
ATOM 547 O O . VAL A 1 71 ? 57.820 30.520 -61.358 1.00 46.56 71 VAL A O 1
ATOM 550 N N . ARG A 1 72 ? 59.139 29.756 -63.003 1.00 45.03 72 ARG A N 1
ATOM 551 C CA . ARG A 1 72 ? 58.185 28.761 -63.509 1.00 45.03 72 ARG A CA 1
ATOM 552 C C . ARG A 1 72 ? 58.014 27.722 -62.404 1.00 45.03 72 ARG A C 1
ATOM 554 O O . ARG A 1 72 ? 58.954 26.981 -62.128 1.00 45.03 72 ARG A O 1
ATOM 561 N N . ALA A 1 73 ? 56.836 27.668 -61.786 1.00 50.41 73 ALA A N 1
ATOM 562 C CA . ALA A 1 73 ? 56.446 26.547 -60.946 1.00 50.41 73 ALA A CA 1
ATOM 563 C C . ALA A 1 73 ? 56.480 25.285 -61.820 1.00 50.41 73 ALA A C 1
ATOM 565 O O . ALA A 1 73 ? 55.594 25.052 -62.646 1.00 50.41 73 ALA A O 1
ATOM 566 N N . GLY A 1 74 ? 57.569 24.523 -61.707 1.00 43.75 74 GLY A N 1
ATOM 567 C CA . GLY A 1 74 ? 57.679 23.206 -62.305 1.00 43.75 74 GLY A CA 1
ATOM 568 C C . GLY A 1 74 ? 56.537 22.357 -61.770 1.00 43.75 74 GLY A C 1
ATOM 569 O O . GLY A 1 74 ? 56.386 22.208 -60.559 1.00 43.75 74 GLY A O 1
ATOM 570 N N . ARG A 1 75 ? 55.703 21.833 -62.672 1.00 47.25 75 ARG A N 1
ATOM 571 C CA . ARG A 1 75 ? 54.742 20.787 -62.329 1.00 47.25 75 ARG A CA 1
ATOM 572 C C . ARG A 1 75 ? 55.542 19.607 -61.790 1.00 47.25 75 ARG A C 1
ATOM 574 O O . ARG A 1 75 ? 56.233 18.939 -62.556 1.00 47.25 75 ARG A O 1
ATOM 581 N N . LEU A 1 76 ? 55.459 19.384 -60.483 1.00 53.34 76 LEU A N 1
ATOM 582 C CA . LEU A 1 76 ? 55.922 18.153 -59.859 1.00 53.34 76 LEU A CA 1
ATOM 583 C C . LEU A 1 76 ? 55.153 16.987 -60.506 1.00 53.34 76 LEU A C 1
ATOM 585 O O . LEU A 1 76 ? 53.918 17.023 -60.524 1.00 53.34 76 LEU A O 1
ATOM 589 N N . PRO A 1 77 ? 55.835 15.977 -61.072 1.00 48.09 77 PRO A N 1
ATOM 590 C CA . PRO A 1 77 ? 55.175 14.759 -61.509 1.00 48.09 77 PRO A CA 1
ATOM 591 C C . PRO A 1 77 ? 54.645 14.048 -60.262 1.00 48.09 77 PRO A C 1
ATOM 593 O O . PRO A 1 77 ? 55.419 13.534 -59.461 1.00 48.09 77 PRO A O 1
ATOM 596 N N . VAL A 1 78 ? 53.325 14.058 -60.074 1.00 56.47 78 VAL A N 1
ATOM 597 C CA . VAL A 1 78 ? 52.661 13.256 -59.040 1.00 56.47 78 VAL A CA 1
ATOM 598 C C . VAL A 1 78 ? 52.793 11.787 -59.462 1.00 56.47 78 VAL A C 1
ATOM 600 O O . VAL A 1 78 ? 52.213 11.410 -60.486 1.00 56.47 78 VAL A O 1
ATOM 603 N N . PRO A 1 79 ? 53.558 10.943 -58.748 1.00 46.72 79 PRO A N 1
ATOM 604 C CA . PRO A 1 79 ? 53.653 9.532 -59.072 1.00 46.72 79 PRO A CA 1
ATOM 605 C C . PRO A 1 79 ? 52.388 8.833 -58.567 1.00 46.72 79 PRO A C 1
ATOM 607 O O . PRO A 1 79 ? 52.049 8.934 -57.391 1.00 46.72 79 PRO A O 1
ATOM 610 N N . GLY A 1 80 ? 51.713 8.096 -59.449 1.00 47.66 80 GLY A N 1
ATOM 611 C CA . GLY A 1 80 ? 50.686 7.131 -59.050 1.00 47.66 80 GLY A CA 1
ATOM 612 C C . GLY A 1 80 ? 49.245 7.536 -59.346 1.00 47.66 80 GLY A C 1
ATOM 613 O O . GLY A 1 80 ? 48.402 7.520 -58.454 1.00 47.66 80 GLY A O 1
ATOM 614 N N . LEU A 1 81 ? 48.921 7.815 -60.614 1.00 45.59 81 LEU A N 1
ATOM 615 C CA . LEU A 1 81 ? 47.541 7.648 -61.078 1.00 45.59 81 LEU A CA 1
ATOM 616 C C . LEU A 1 81 ? 47.213 6.151 -61.057 1.00 45.59 81 LEU A C 1
ATOM 618 O O . LEU A 1 81 ? 47.756 5.355 -61.824 1.00 45.59 81 LEU A O 1
ATOM 622 N N . GLY A 1 82 ? 46.384 5.798 -60.078 1.00 47.09 82 GLY A N 1
ATOM 623 C CA . GLY A 1 82 ? 46.040 4.442 -59.694 1.00 47.09 82 GLY A CA 1
ATOM 624 C C . GLY A 1 82 ? 45.519 3.583 -60.840 1.00 47.09 82 GLY A C 1
ATOM 625 O O . GLY A 1 82 ? 44.799 4.031 -61.733 1.00 47.09 82 GLY A O 1
ATOM 626 N N . ARG A 1 83 ? 45.862 2.295 -60.756 1.00 56.88 83 ARG A N 1
ATOM 627 C CA . ARG A 1 83 ? 45.205 1.223 -61.504 1.00 56.88 83 ARG A CA 1
ATOM 628 C C . ARG A 1 83 ? 43.684 1.378 -61.357 1.00 56.88 83 ARG A C 1
ATOM 630 O O . ARG A 1 83 ? 43.233 1.621 -60.236 1.00 56.88 83 ARG A O 1
ATOM 637 N N . PRO A 1 84 ? 42.892 1.216 -62.433 1.00 53.19 84 PRO A N 1
ATOM 638 C CA . PRO A 1 84 ? 41.440 1.256 -62.336 1.00 53.19 84 PRO A CA 1
ATOM 639 C C . PRO A 1 84 ? 40.995 0.149 -61.378 1.00 53.19 84 PRO A C 1
ATOM 641 O O . PRO A 1 84 ? 41.035 -1.036 -61.711 1.00 53.19 84 PRO A O 1
ATOM 644 N N . MET A 1 85 ? 40.624 0.527 -60.156 1.00 49.78 85 MET A N 1
ATOM 645 C CA . MET A 1 85 ? 40.011 -0.400 -59.219 1.00 49.78 85 MET A CA 1
ATOM 646 C C . MET A 1 85 ? 38.703 -0.885 -59.846 1.00 49.78 85 MET A C 1
ATOM 648 O O . MET A 1 85 ? 37.821 -0.090 -60.178 1.00 49.78 85 MET A O 1
ATOM 652 N N . ARG A 1 86 ? 38.600 -2.203 -60.063 1.00 61.91 86 ARG A N 1
ATOM 653 C CA . ARG A 1 86 ? 37.375 -2.865 -60.527 1.00 61.91 86 ARG A CA 1
ATOM 654 C C . ARG A 1 86 ? 36.246 -2.473 -59.571 1.00 61.91 86 ARG A C 1
ATOM 656 O O . ARG A 1 86 ? 36.356 -2.724 -58.373 1.00 61.91 86 ARG A O 1
ATOM 663 N N . GLY A 1 87 ? 35.161 -1.892 -60.093 1.00 64.25 87 GLY A N 1
ATOM 664 C CA . GLY A 1 87 ? 34.057 -1.315 -59.302 1.00 64.25 87 GLY A CA 1
ATOM 665 C C . GLY A 1 87 ? 33.393 -2.256 -58.284 1.00 64.25 87 GLY A C 1
ATOM 666 O O . GLY A 1 87 ? 32.640 -1.809 -57.426 1.00 64.25 87 GLY A O 1
ATOM 667 N N . TRP A 1 88 ? 33.706 -3.550 -58.330 1.00 72.38 88 TRP A N 1
ATOM 668 C CA . TRP A 1 88 ? 33.212 -4.575 -57.416 1.00 72.38 88 TRP A CA 1
ATOM 669 C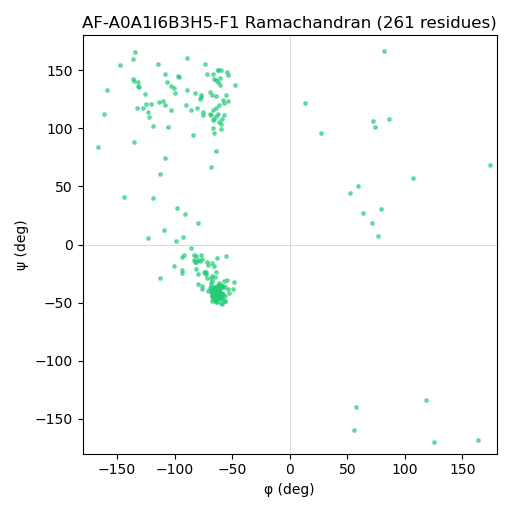 C . TRP A 1 88 ? 33.777 -4.393 -55.997 1.00 72.38 88 TRP A C 1
ATOM 671 O O . TRP A 1 88 ? 33.096 -4.709 -55.027 1.00 72.38 88 TRP A O 1
ATOM 681 N N . GLN A 1 89 ? 34.977 -3.813 -55.857 1.00 75.94 89 GLN A N 1
ATOM 682 C CA . GLN A 1 89 ? 35.573 -3.509 -54.547 1.00 75.94 89 GLN A CA 1
ATOM 683 C C . GLN A 1 89 ? 34.791 -2.419 -53.796 1.00 75.94 89 GLN A C 1
ATOM 685 O O . GLN A 1 89 ? 34.581 -2.537 -52.591 1.00 75.94 89 GLN A O 1
ATOM 690 N N . ALA A 1 90 ? 34.293 -1.400 -54.507 1.00 67.94 90 ALA A N 1
ATOM 691 C CA . ALA A 1 90 ? 33.471 -0.343 -53.913 1.00 67.94 90 ALA A CA 1
ATOM 692 C C . ALA A 1 90 ? 32.094 -0.869 -53.468 1.00 67.94 90 ALA A C 1
ATOM 694 O O . ALA A 1 90 ? 31.615 -0.525 -52.388 1.00 67.94 90 ALA A O 1
ATOM 695 N N . ALA A 1 91 ? 31.482 -1.752 -54.264 1.00 73.38 91 ALA A N 1
ATOM 696 C CA . ALA A 1 91 ? 30.220 -2.399 -53.907 1.00 73.38 91 ALA A CA 1
ATOM 697 C C . ALA A 1 91 ? 30.365 -3.324 -52.684 1.00 73.38 91 ALA A C 1
ATOM 699 O O . ALA A 1 91 ? 29.532 -3.280 -51.781 1.00 73.38 91 ALA A O 1
ATOM 700 N N . ALA A 1 92 ? 31.448 -4.108 -52.617 1.00 72.75 92 ALA A N 1
ATOM 701 C CA . ALA A 1 92 ? 31.733 -4.974 -51.474 1.00 72.75 92 ALA A CA 1
ATOM 702 C C . ALA A 1 92 ? 31.946 -4.173 -50.177 1.00 72.75 92 ALA A C 1
ATOM 704 O O . ALA A 1 92 ? 31.425 -4.553 -49.130 1.00 72.75 92 ALA A O 1
ATOM 705 N N . ALA A 1 93 ? 32.650 -3.037 -50.249 1.00 72.81 93 ALA A N 1
ATOM 706 C CA . ALA A 1 93 ? 32.865 -2.164 -49.096 1.00 72.81 93 ALA A CA 1
ATOM 707 C C . ALA A 1 93 ? 31.554 -1.557 -48.565 1.00 72.81 93 ALA A C 1
ATOM 709 O O . ALA A 1 93 ? 31.336 -1.527 -47.354 1.00 72.81 93 ALA A O 1
ATOM 710 N N . LEU A 1 94 ? 30.653 -1.126 -49.456 1.00 73.25 94 LEU A N 1
ATOM 711 C CA . LEU A 1 94 ? 29.337 -0.609 -49.064 1.00 73.25 94 LEU A CA 1
ATOM 712 C C . LEU A 1 94 ? 28.455 -1.687 -48.433 1.00 73.25 94 LEU A C 1
ATOM 714 O O . LEU A 1 94 ? 27.842 -1.431 -47.400 1.00 73.25 94 LEU A O 1
ATOM 718 N N . ALA A 1 95 ? 28.415 -2.888 -49.017 1.00 73.38 95 ALA A N 1
ATOM 719 C CA . ALA A 1 95 ? 27.646 -4.005 -48.473 1.00 73.38 95 ALA A CA 1
ATOM 720 C C . ALA A 1 95 ? 28.149 -4.413 -47.077 1.00 73.38 95 ALA A C 1
ATOM 722 O O . ALA A 1 95 ? 27.346 -4.608 -46.165 1.00 73.38 95 ALA A O 1
ATOM 723 N N . ALA A 1 96 ? 29.471 -4.463 -46.886 1.00 73.19 96 ALA A N 1
ATOM 724 C CA . ALA A 1 96 ? 30.076 -4.722 -45.582 1.00 73.19 96 ALA A CA 1
ATOM 725 C C . ALA A 1 96 ? 29.745 -3.617 -44.561 1.00 73.19 96 ALA A C 1
ATOM 727 O O . ALA A 1 96 ? 29.369 -3.921 -43.429 1.00 73.19 96 ALA A O 1
ATOM 728 N N . GLY A 1 97 ? 29.815 -2.342 -44.965 1.00 66.94 97 GLY A N 1
ATOM 729 C CA . GLY A 1 97 ? 29.434 -1.208 -44.117 1.00 66.94 97 GLY A CA 1
ATOM 730 C C . GLY A 1 97 ? 27.967 -1.262 -43.676 1.00 66.94 97 GLY A C 1
ATOM 731 O O . GLY A 1 97 ? 27.672 -1.107 -42.493 1.00 66.94 97 GLY A O 1
ATOM 732 N N . LEU A 1 98 ? 27.050 -1.560 -44.602 1.00 73.88 98 LEU A N 1
ATOM 733 C CA . LEU A 1 98 ? 25.620 -1.726 -44.316 1.00 73.88 98 LEU A CA 1
ATOM 734 C C . LEU A 1 98 ? 25.347 -2.894 -43.360 1.00 73.88 98 LEU A C 1
ATOM 736 O O . LEU A 1 98 ? 24.565 -2.741 -42.423 1.00 73.88 98 LEU A O 1
ATOM 740 N N . GLY A 1 99 ? 26.020 -4.031 -43.560 1.00 76.88 99 GLY A N 1
ATOM 741 C CA . GLY A 1 99 ? 25.911 -5.190 -42.671 1.00 76.88 99 GLY A CA 1
ATOM 742 C C . GLY A 1 99 ? 26.343 -4.874 -41.237 1.00 76.88 99 GLY A C 1
ATOM 743 O O . GLY A 1 99 ? 25.642 -5.232 -40.290 1.00 76.88 99 GLY A O 1
ATOM 744 N N . LEU A 1 100 ? 27.447 -4.138 -41.068 1.00 74.19 100 LEU A N 1
ATOM 745 C CA . LEU A 1 100 ? 27.931 -3.713 -39.750 1.00 74.19 100 LEU A CA 1
ATOM 746 C C . LEU A 1 100 ? 26.967 -2.748 -39.052 1.00 74.19 100 LEU A C 1
ATOM 748 O O . LEU A 1 100 ? 26.723 -2.893 -37.854 1.00 74.19 100 LEU A O 1
ATOM 752 N N . VAL A 1 101 ? 26.374 -1.801 -39.788 1.00 74.31 101 VAL A N 1
ATOM 753 C CA . VAL A 1 101 ? 25.373 -0.884 -39.221 1.00 74.31 101 VAL A CA 1
ATOM 754 C C . VAL A 1 101 ? 24.117 -1.642 -38.798 1.00 74.31 101 VAL A C 1
ATOM 756 O O . VAL A 1 101 ? 23.640 -1.443 -37.682 1.00 74.31 101 VAL A O 1
ATOM 759 N N . ALA A 1 102 ? 23.605 -2.544 -39.640 1.00 74.25 102 ALA A N 1
ATOM 760 C CA . ALA A 1 102 ? 22.427 -3.346 -39.315 1.00 74.25 102 ALA A CA 1
ATOM 761 C C . ALA A 1 102 ? 22.652 -4.208 -38.061 1.00 74.25 102 ALA A C 1
ATOM 763 O O . ALA A 1 102 ? 21.826 -4.190 -37.148 1.00 74.25 102 ALA A O 1
ATOM 764 N N . ALA A 1 103 ? 23.798 -4.892 -37.969 1.00 72.12 103 ALA A N 1
ATOM 765 C CA . ALA A 1 103 ? 24.169 -5.665 -36.784 1.00 72.12 103 ALA A CA 1
ATOM 766 C C . ALA A 1 103 ? 24.302 -4.781 -35.528 1.00 72.12 103 ALA A C 1
ATOM 768 O O . ALA A 1 103 ? 23.827 -5.157 -34.456 1.00 72.12 103 ALA A O 1
ATOM 769 N N . GLY A 1 104 ? 24.881 -3.582 -35.662 1.00 71.25 104 GLY A N 1
ATOM 770 C CA . GLY A 1 104 ? 24.988 -2.607 -34.575 1.00 71.25 104 GLY A CA 1
ATOM 771 C C . GLY A 1 104 ? 23.628 -2.123 -34.059 1.00 71.25 104 GLY A C 1
ATOM 772 O O . GLY A 1 104 ? 23.422 -2.056 -32.849 1.00 71.25 104 GLY A O 1
ATOM 773 N N . VAL A 1 105 ? 22.672 -1.848 -34.956 1.00 77.62 105 VAL A N 1
ATOM 774 C CA . VAL A 1 105 ? 21.306 -1.431 -34.586 1.00 77.62 105 VAL A CA 1
ATOM 775 C C . VAL A 1 105 ? 20.563 -2.549 -33.856 1.00 77.62 105 VAL A C 1
ATOM 777 O O . VAL A 1 105 ? 19.907 -2.283 -32.849 1.00 77.62 105 VAL A O 1
ATOM 780 N N . VAL A 1 106 ? 20.672 -3.795 -34.329 1.00 81.12 106 VAL A N 1
ATOM 781 C CA . VAL A 1 106 ? 20.047 -4.950 -33.663 1.00 81.12 106 VAL A CA 1
ATOM 782 C C . VAL A 1 106 ? 20.642 -5.146 -32.267 1.00 81.12 106 VAL A C 1
ATOM 784 O O . VAL A 1 106 ? 19.887 -5.247 -31.303 1.00 81.12 106 VAL A O 1
ATOM 787 N N . GLY A 1 107 ? 21.972 -5.108 -32.132 1.00 76.44 107 GLY A N 1
ATOM 788 C CA . GLY A 1 107 ? 22.641 -5.208 -30.831 1.00 76.44 107 GLY A CA 1
ATOM 789 C C . GLY A 1 107 ? 22.215 -4.107 -29.855 1.00 76.44 107 GLY A C 1
ATOM 790 O O . GLY A 1 107 ? 21.909 -4.397 -28.701 1.00 76.44 107 GLY A O 1
ATOM 791 N N . TRP A 1 108 ? 22.106 -2.863 -30.333 1.00 80.75 108 TRP A N 1
ATOM 792 C CA . TRP A 1 108 ? 21.614 -1.742 -29.528 1.00 80.75 108 TRP A CA 1
ATOM 793 C C . TRP A 1 108 ? 20.173 -1.947 -29.046 1.00 80.75 108 TRP A C 1
ATOM 795 O O . TRP A 1 108 ? 19.869 -1.688 -27.884 1.00 80.75 108 TRP A O 1
ATOM 805 N N . ARG A 1 109 ? 19.281 -2.441 -29.914 1.00 81.19 109 ARG A N 1
ATOM 806 C CA . ARG A 1 109 ? 17.881 -2.714 -29.550 1.00 81.19 109 ARG A CA 1
ATOM 807 C C . ARG A 1 109 ? 17.757 -3.822 -28.504 1.00 81.19 109 ARG A C 1
ATOM 809 O O . ARG A 1 109 ? 16.936 -3.688 -27.602 1.00 81.19 109 ARG A O 1
ATOM 816 N N . VAL A 1 110 ? 18.565 -4.877 -28.608 1.00 87.12 110 VAL A N 1
ATOM 817 C CA . VAL A 1 110 ? 18.578 -5.985 -27.637 1.00 87.12 110 VAL A CA 1
ATOM 818 C C . VAL A 1 110 ? 19.083 -5.511 -26.272 1.00 87.12 110 VAL A C 1
ATOM 820 O O . VAL A 1 110 ? 18.431 -5.772 -25.268 1.00 87.12 110 VAL A O 1
ATOM 823 N N . ASP A 1 111 ? 20.186 -4.759 -26.230 1.00 84.25 111 ASP A N 1
ATOM 824 C CA . ASP A 1 111 ? 20.729 -4.191 -24.984 1.00 84.25 111 ASP A CA 1
ATOM 825 C C . ASP A 1 111 ? 19.741 -3.196 -24.344 1.00 84.25 111 ASP A C 1
ATOM 827 O O . ASP A 1 111 ? 19.493 -3.232 -23.141 1.00 84.25 111 ASP A O 1
ATOM 831 N N . ALA A 1 112 ? 19.082 -2.359 -25.153 1.00 81.62 112 ALA A N 1
ATOM 832 C CA . ALA A 1 112 ? 18.039 -1.457 -24.666 1.00 81.62 112 ALA A CA 1
ATOM 833 C C . ALA A 1 112 ? 16.845 -2.210 -24.047 1.00 81.62 112 ALA A C 1
ATOM 835 O O . ALA A 1 112 ? 16.335 -1.787 -23.010 1.00 81.62 112 ALA A O 1
ATOM 836 N N . ALA A 1 113 ? 16.423 -3.330 -24.643 1.00 86.75 113 ALA A N 1
ATOM 837 C CA . ALA A 1 113 ? 15.354 -4.165 -24.097 1.00 86.75 113 ALA A CA 1
ATOM 838 C C . ALA A 1 113 ? 15.772 -4.848 -22.784 1.00 86.75 113 ALA A C 1
ATOM 840 O O . ALA A 1 113 ? 15.029 -4.807 -21.807 1.00 86.75 113 ALA A O 1
ATOM 841 N N . GLN A 1 114 ? 16.989 -5.396 -22.722 1.00 88.69 114 GLN A N 1
ATOM 842 C CA . GLN A 1 114 ? 17.508 -6.032 -21.508 1.00 88.69 114 GLN A CA 1
ATOM 843 C C . GLN A 1 114 ? 17.624 -5.052 -20.338 1.00 88.69 114 GLN A C 1
ATOM 845 O O . GLN A 1 114 ? 17.284 -5.402 -19.210 1.00 88.69 114 GLN A O 1
ATOM 850 N N . ARG A 1 115 ? 18.050 -3.811 -20.599 1.00 89.12 115 ARG A N 1
ATOM 851 C CA . ARG A 1 115 ? 18.104 -2.765 -19.568 1.00 89.12 115 ARG A CA 1
ATOM 852 C C . ARG A 1 115 ? 16.721 -2.373 -19.066 1.00 89.12 115 ARG A C 1
ATOM 854 O O . ARG A 1 115 ? 16.579 -2.130 -17.875 1.00 89.12 115 ARG A O 1
ATOM 861 N N . ALA A 1 116 ? 15.716 -2.318 -19.940 1.00 87.69 116 ALA A N 1
ATOM 862 C CA . ALA A 1 116 ? 14.344 -2.023 -19.529 1.00 87.69 116 ALA A CA 1
ATOM 863 C C . ALA A 1 116 ? 13.780 -3.130 -18.622 1.00 87.69 116 ALA A C 1
ATOM 865 O O . ALA A 1 116 ? 13.206 -2.830 -17.579 1.00 87.69 116 ALA A O 1
ATOM 866 N N . GLU A 1 117 ? 14.018 -4.399 -18.967 1.00 91.56 117 GLU A N 1
ATOM 867 C CA . GLU A 1 117 ? 13.629 -5.529 -18.115 1.00 91.56 117 GLU A CA 1
ATOM 868 C C . GLU A 1 117 ? 14.368 -5.527 -16.774 1.00 91.56 117 GLU A C 1
ATOM 870 O O . GLU A 1 117 ? 13.761 -5.790 -15.741 1.00 91.56 117 GLU A O 1
ATOM 875 N N . GLN A 1 118 ? 15.671 -5.226 -16.770 1.00 92.38 118 GLN A N 1
ATOM 876 C CA . GLN A 1 118 ? 16.445 -5.099 -15.531 1.00 92.38 118 GLN A CA 1
ATOM 877 C C . GLN A 1 118 ? 15.909 -3.967 -14.659 1.00 92.38 118 GLN A C 1
ATOM 879 O O . GLN A 1 118 ? 15.662 -4.188 -13.483 1.00 92.38 118 GLN A O 1
ATOM 884 N N . GLN A 1 119 ? 15.636 -2.796 -15.240 1.00 91.81 119 GLN A N 1
ATOM 885 C CA . GLN A 1 119 ? 15.049 -1.674 -14.509 1.00 91.81 119 GLN A CA 1
ATOM 886 C C . GLN A 1 119 ? 13.683 -2.020 -13.918 1.00 91.81 119 GLN A C 1
ATOM 888 O O . GLN A 1 119 ? 13.416 -1.651 -12.781 1.00 91.81 119 GLN A O 1
ATOM 893 N N . GLN A 1 120 ? 12.828 -2.739 -14.651 1.00 90.38 120 GLN A N 1
ATOM 894 C CA . GLN A 1 120 ? 11.556 -3.213 -14.102 1.00 90.38 120 GLN A CA 1
ATOM 895 C C . GLN A 1 120 ? 11.770 -4.179 -12.942 1.00 90.38 120 GLN A C 1
ATOM 897 O O . GLN A 1 120 ? 11.198 -3.962 -11.885 1.00 90.38 120 GLN A O 1
ATOM 902 N N . ARG A 1 121 ? 12.657 -5.169 -13.081 1.00 92.31 121 ARG A N 1
ATOM 903 C CA . ARG A 1 121 ? 12.968 -6.099 -11.983 1.00 92.31 121 ARG A CA 1
ATOM 904 C C . ARG A 1 121 ? 13.556 -5.392 -10.767 1.00 92.31 121 ARG A C 1
ATOM 906 O O . ARG A 1 121 ? 13.237 -5.775 -9.650 1.00 92.31 121 ARG A O 1
ATOM 913 N N . ASP A 1 122 ? 14.388 -4.376 -10.970 1.00 91.75 122 ASP A N 1
ATOM 914 C CA . ASP A 1 122 ? 14.968 -3.587 -9.883 1.00 91.75 122 ASP A CA 1
ATOM 915 C C . ASP A 1 122 ? 13.895 -2.744 -9.180 1.00 91.75 122 ASP A C 1
ATOM 917 O O . ASP A 1 122 ? 13.902 -2.641 -7.954 1.00 91.75 122 ASP A O 1
ATOM 921 N N . LEU A 1 123 ? 12.951 -2.170 -9.935 1.00 89.12 123 LEU A N 1
ATOM 922 C CA . LEU A 1 123 ? 11.804 -1.446 -9.381 1.00 89.12 123 LEU A CA 1
ATOM 923 C C . LEU A 1 123 ? 10.850 -2.380 -8.636 1.00 89.12 123 LEU A C 1
ATOM 925 O O . LEU A 1 123 ? 10.413 -2.028 -7.544 1.00 89.12 123 LEU A O 1
ATOM 929 N N . ASP A 1 124 ? 10.572 -3.561 -9.185 1.00 87.06 124 ASP A N 1
ATOM 930 C CA . ASP A 1 124 ? 9.732 -4.581 -8.558 1.00 87.06 124 ASP A CA 1
ATOM 931 C C . ASP A 1 124 ? 10.397 -5.096 -7.275 1.00 87.06 124 ASP A C 1
ATOM 933 O O . ASP A 1 124 ? 9.776 -5.112 -6.219 1.00 87.06 124 ASP A O 1
ATOM 937 N N . ALA A 1 125 ? 11.698 -5.397 -7.312 1.00 85.19 125 ALA A N 1
ATOM 938 C CA . ALA A 1 125 ? 12.455 -5.805 -6.131 1.00 85.19 125 ALA A CA 1
ATOM 939 C C . ALA A 1 125 ? 12.519 -4.694 -5.069 1.00 85.19 125 ALA A C 1
ATOM 941 O O . ALA A 1 125 ? 12.413 -4.969 -3.873 1.00 85.19 125 ALA A O 1
ATOM 942 N N . ALA A 1 126 ? 12.673 -3.432 -5.483 1.00 84.56 126 ALA A N 1
ATOM 943 C CA . ALA A 1 126 ? 12.618 -2.293 -4.573 1.00 84.56 126 ALA A CA 1
ATOM 944 C C . ALA A 1 126 ? 11.214 -2.107 -3.980 1.00 84.56 126 ALA A C 1
ATOM 946 O O . ALA A 1 126 ? 11.090 -1.786 -2.797 1.00 84.56 126 ALA A O 1
ATOM 947 N N . HIS A 1 127 ? 10.165 -2.335 -4.772 1.00 81.88 127 HIS A N 1
ATOM 948 C CA . HIS A 1 127 ? 8.780 -2.298 -4.319 1.00 81.88 127 HIS A CA 1
ATOM 949 C C . HIS A 1 127 ? 8.510 -3.400 -3.292 1.00 81.88 127 HIS A C 1
ATOM 951 O O . HIS A 1 127 ? 8.051 -3.103 -2.190 1.00 81.88 127 HIS A O 1
ATOM 957 N N . ASP A 1 128 ? 8.891 -4.637 -3.601 1.00 82.56 128 ASP A N 1
ATOM 958 C CA . ASP A 1 128 ? 8.747 -5.798 -2.723 1.00 82.56 128 ASP A CA 1
ATOM 959 C C . ASP A 1 128 ? 9.543 -5.642 -1.421 1.00 82.56 128 ASP A C 1
ATOM 961 O O . ASP A 1 128 ? 9.102 -6.091 -0.364 1.00 82.56 128 ASP A O 1
ATOM 965 N N . ALA A 1 129 ? 10.695 -4.966 -1.460 1.00 80.81 129 ALA A N 1
ATOM 966 C CA . ALA A 1 129 ? 11.478 -4.659 -0.266 1.00 80.81 129 ALA A CA 1
ATOM 967 C C . ALA A 1 129 ? 10.878 -3.512 0.569 1.00 80.81 129 ALA A C 1
ATOM 969 O O . ALA A 1 129 ? 10.961 -3.532 1.799 1.00 80.81 129 ALA A O 1
ATOM 970 N N . ALA A 1 130 ? 10.281 -2.503 -0.074 1.00 81.19 130 ALA A N 1
ATOM 971 C CA . ALA A 1 130 ? 9.696 -1.346 0.605 1.00 81.19 130 ALA A CA 1
ATOM 972 C C . ALA A 1 130 ? 8.308 -1.641 1.195 1.00 81.19 130 ALA A C 1
ATOM 974 O O . ALA A 1 130 ? 7.968 -1.119 2.260 1.00 81.19 130 ALA A O 1
ATOM 975 N N . TYR A 1 131 ? 7.518 -2.487 0.531 1.00 81.38 131 TYR A N 1
ATOM 976 C CA . TYR A 1 131 ? 6.127 -2.773 0.881 1.00 81.38 131 TYR A CA 1
ATOM 977 C C . TYR A 1 131 ? 5.950 -3.276 2.333 1.00 81.38 131 TYR A C 1
ATOM 979 O O . TYR A 1 131 ? 5.166 -2.675 3.075 1.00 81.38 131 TYR A O 1
ATOM 987 N N . PRO A 1 132 ? 6.729 -4.261 2.831 1.00 78.56 132 PRO A N 1
ATOM 988 C CA . PRO A 1 132 ? 6.648 -4.714 4.223 1.00 78.56 132 PRO A CA 1
ATOM 989 C C . PRO A 1 132 ? 7.041 -3.645 5.247 1.00 78.56 132 PRO A C 1
ATOM 991 O O . PRO A 1 132 ? 6.639 -3.728 6.406 1.00 78.56 132 PRO A O 1
ATOM 994 N N . GLY A 1 133 ? 7.843 -2.653 4.845 1.00 78.81 133 GLY A N 1
ATOM 995 C CA . GLY A 1 133 ? 8.292 -1.571 5.719 1.00 78.81 133 GLY A CA 1
ATOM 996 C C . GLY A 1 133 ? 7.201 -0.550 6.045 1.00 78.81 133 GLY A C 1
ATOM 997 O O . GLY A 1 133 ? 7.288 0.104 7.083 1.00 78.81 133 GLY A O 1
ATOM 998 N N . ILE A 1 134 ? 6.191 -0.433 5.177 1.00 86.44 134 ILE A N 1
ATOM 999 C CA . ILE A 1 134 ? 5.070 0.513 5.303 1.00 86.44 134 ILE A CA 1
ATOM 1000 C C . ILE A 1 134 ? 3.874 -0.138 6.014 1.00 86.44 134 ILE A C 1
ATOM 1002 O O . ILE A 1 134 ? 3.058 0.555 6.622 1.00 86.44 134 ILE A O 1
ATOM 1006 N N . LEU A 1 135 ? 3.767 -1.468 5.960 1.00 92.31 135 LEU A N 1
ATOM 1007 C CA . LEU A 1 135 ? 2.714 -2.204 6.650 1.00 92.31 135 LEU A CA 1
ATOM 1008 C C . LEU A 1 135 ? 2.856 -2.115 8.182 1.00 92.31 135 LEU A C 1
ATOM 1010 O O . LEU A 1 135 ? 3.973 -2.107 8.710 1.00 92.31 135 LEU A O 1
ATOM 1014 N N . PRO A 1 136 ? 1.732 -2.115 8.920 1.00 92.44 136 PRO A N 1
ATOM 1015 C CA . PRO A 1 136 ? 1.749 -2.112 10.376 1.00 92.44 136 PRO A CA 1
ATOM 1016 C C . PRO A 1 136 ? 2.413 -3.383 10.917 1.00 92.44 136 PRO A C 1
ATOM 1018 O O . PRO A 1 136 ? 2.211 -4.485 10.402 1.00 92.44 136 PRO A O 1
ATOM 1021 N N . ARG A 1 137 ? 3.213 -3.233 11.979 1.00 91.88 137 ARG A N 1
ATOM 1022 C CA . ARG A 1 137 ? 3.951 -4.345 12.611 1.00 91.88 137 ARG A CA 1
ATOM 1023 C C . ARG A 1 137 ? 3.176 -4.968 13.772 1.00 91.88 137 ARG A C 1
ATOM 1025 O O . ARG A 1 137 ? 3.413 -6.118 14.152 1.00 91.88 137 ARG A O 1
ATOM 1032 N N . SER A 1 138 ? 2.234 -4.215 14.333 1.00 91.81 138 SER A N 1
ATOM 1033 C CA . SER A 1 138 ? 1.372 -4.625 15.436 1.00 91.81 138 SER A CA 1
ATOM 1034 C C . SER A 1 138 ? -0.092 -4.250 15.189 1.00 91.81 138 SER A C 1
ATOM 1036 O O . SER A 1 138 ? -0.406 -3.441 14.314 1.00 91.81 138 SER A O 1
ATOM 1038 N N . GLY A 1 139 ? -0.998 -4.835 15.979 1.00 92.38 139 GLY A N 1
ATOM 1039 C CA . GLY A 1 139 ? -2.413 -4.462 15.953 1.00 92.38 139 GLY A CA 1
ATOM 1040 C C . GLY A 1 139 ? -2.646 -3.008 16.366 1.00 92.38 139 GLY A C 1
ATOM 1041 O O . GLY A 1 139 ? -3.449 -2.320 15.745 1.00 92.38 139 GLY A O 1
ATOM 1042 N N . ALA A 1 140 ? -1.887 -2.508 17.346 1.00 92.19 140 ALA A N 1
ATOM 1043 C CA . ALA A 1 140 ? -1.931 -1.102 17.741 1.00 92.19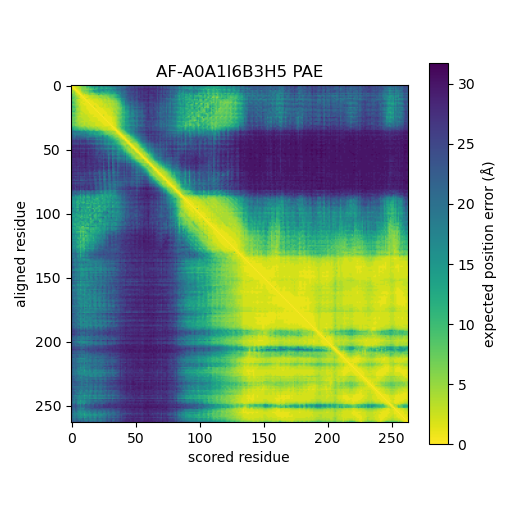 140 ALA A CA 1
ATOM 1044 C C . ALA A 1 140 ? -1.503 -0.169 16.593 1.00 92.19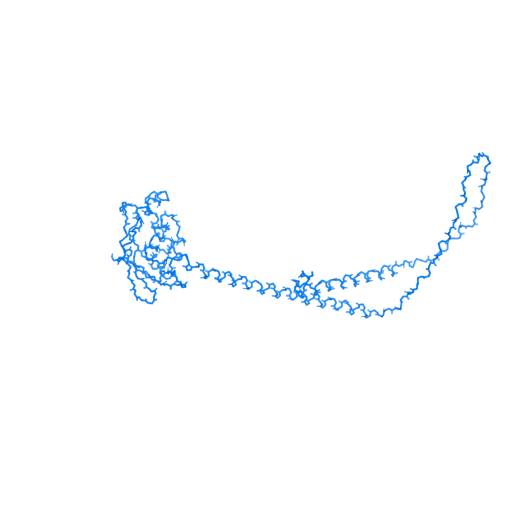 140 ALA A C 1
ATOM 1046 O O . ALA A 1 140 ? -2.197 0.812 16.334 1.00 92.19 140 ALA A O 1
ATOM 1047 N N . ASP A 1 141 ? -0.434 -0.507 15.857 1.00 92.19 141 ASP A N 1
ATOM 1048 C CA . ASP A 1 141 ? 0.009 0.283 14.695 1.00 92.19 141 ASP A CA 1
ATOM 1049 C C . ASP A 1 141 ? -1.059 0.321 13.599 1.00 92.19 141 ASP A C 1
ATOM 1051 O O . ASP A 1 141 ? -1.303 1.377 13.018 1.00 92.19 141 ASP A O 1
ATOM 1055 N N . LEU A 1 142 ? -1.716 -0.817 13.328 1.00 94.88 142 LEU A N 1
ATOM 1056 C CA . LEU A 1 142 ? -2.810 -0.895 12.358 1.00 94.88 142 LEU A CA 1
ATOM 1057 C C . LEU A 1 142 ? -3.945 0.055 12.746 1.00 94.88 142 LEU A C 1
ATOM 1059 O O . LEU A 1 142 ? -4.392 0.847 11.919 1.00 94.88 142 LEU A O 1
ATOM 1063 N N . VAL A 1 143 ? -4.415 -0.020 13.993 1.00 95.19 143 VAL A N 1
ATOM 1064 C CA . VAL A 1 143 ? -5.550 0.795 14.444 1.00 95.19 143 VAL A CA 1
ATOM 1065 C C . VAL A 1 143 ? -5.164 2.273 14.494 1.00 95.19 143 VAL A C 1
ATOM 1067 O O . VAL A 1 143 ? -5.946 3.112 14.057 1.00 95.19 143 VAL A O 1
ATOM 1070 N N . HIS A 1 144 ? -3.947 2.607 14.930 1.00 93.50 144 HIS A N 1
ATOM 1071 C CA . HIS A 1 144 ? -3.447 3.981 14.903 1.00 93.50 144 HIS A CA 1
ATOM 1072 C C . HIS A 1 144 ? -3.359 4.532 13.469 1.00 93.50 144 HIS A C 1
ATOM 1074 O O . HIS A 1 144 ? -3.803 5.649 13.204 1.00 93.50 144 HIS A O 1
ATOM 1080 N N . ALA A 1 145 ? -2.861 3.739 12.516 1.00 93.94 145 ALA A N 1
ATOM 1081 C CA . ALA A 1 145 ? -2.809 4.127 11.110 1.00 93.94 145 ALA A CA 1
ATOM 1082 C C . ALA A 1 145 ? -4.211 4.285 10.495 1.00 93.94 145 ALA A C 1
ATOM 1084 O O . ALA A 1 145 ? -4.445 5.225 9.733 1.00 93.94 145 ALA A O 1
ATOM 1085 N N . LEU A 1 146 ? -5.160 3.414 10.859 1.00 95.62 146 LEU A N 1
ATOM 1086 C CA . LEU A 1 146 ? -6.555 3.491 10.422 1.00 95.62 146 LEU A CA 1
ATOM 1087 C C . LEU A 1 146 ? -7.252 4.745 10.965 1.00 95.62 146 LEU A C 1
ATOM 1089 O O . LEU A 1 146 ? -7.872 5.480 10.197 1.00 95.62 146 LEU A O 1
ATOM 1093 N N . VAL A 1 147 ? -7.094 5.038 12.260 1.00 95.12 147 VAL A N 1
ATOM 1094 C CA . VAL A 1 147 ? -7.540 6.298 12.876 1.00 95.12 147 VAL A CA 1
ATOM 1095 C C . VAL A 1 147 ? -6.924 7.485 12.144 1.00 95.12 147 VAL A C 1
ATOM 1097 O O . VAL A 1 147 ? -7.626 8.439 11.816 1.00 95.12 147 VAL A O 1
ATOM 1100 N N . GLY A 1 148 ? -5.628 7.412 11.833 1.00 94.19 148 GLY A N 1
ATOM 1101 C CA . GLY A 1 148 ? -4.920 8.429 11.068 1.00 94.19 148 GLY A CA 1
ATOM 1102 C C . GLY A 1 148 ? -5.564 8.698 9.706 1.00 94.19 148 GLY A C 1
ATOM 1103 O O . GLY A 1 148 ? -5.833 9.855 9.372 1.00 94.19 148 GLY A O 1
ATOM 1104 N N . ALA A 1 149 ? -5.859 7.636 8.953 1.00 95.50 149 ALA A N 1
ATOM 1105 C CA . ALA A 1 149 ? -6.517 7.702 7.649 1.00 95.50 149 ALA A CA 1
ATOM 1106 C C . ALA A 1 149 ? -7.942 8.277 7.733 1.00 95.50 149 ALA A C 1
ATOM 1108 O O . ALA A 1 149 ? -8.300 9.130 6.923 1.00 95.50 149 ALA A O 1
ATOM 1109 N N . ILE A 1 150 ? -8.723 7.877 8.743 1.00 95.56 150 ILE A N 1
ATOM 1110 C CA . ILE A 1 150 ? -10.080 8.390 8.999 1.00 95.56 150 ILE A CA 1
ATOM 1111 C C . ILE A 1 150 ? -10.035 9.876 9.368 1.00 95.56 150 ILE A C 1
ATOM 1113 O O . ILE A 1 150 ? -10.745 10.686 8.780 1.00 95.56 150 ILE A O 1
ATOM 1117 N N . ALA A 1 151 ? -9.163 10.252 10.301 1.00 94.75 151 ALA A N 1
ATOM 1118 C CA . ALA A 1 151 ? -8.998 11.624 10.767 1.00 94.75 151 ALA A CA 1
ATOM 1119 C C . ALA A 1 151 ? -8.611 12.600 9.647 1.00 94.75 151 ALA A C 1
ATOM 1121 O O . ALA A 1 151 ? -9.029 13.755 9.647 1.00 94.75 151 ALA A O 1
ATOM 1122 N N . THR A 1 152 ? -7.784 12.142 8.706 1.00 94.19 152 THR A N 1
ATOM 1123 C CA . THR A 1 152 ? -7.254 12.973 7.615 1.00 94.19 152 THR A CA 1
ATOM 1124 C C . THR A 1 152 ? -8.012 12.815 6.300 1.00 94.19 152 THR A C 1
ATOM 1126 O O . THR A 1 152 ? -7.637 13.455 5.323 1.00 94.19 152 THR A O 1
ATOM 1129 N N . ALA A 1 153 ? -9.084 12.014 6.278 1.00 93.69 153 ALA A N 1
ATOM 1130 C CA . ALA A 1 153 ? -9.870 11.707 5.083 1.00 93.69 153 ALA A CA 1
ATOM 1131 C C . ALA A 1 153 ? -9.008 11.205 3.902 1.00 93.69 153 ALA A C 1
ATOM 1133 O O . ALA A 1 153 ? -9.190 11.623 2.761 1.00 93.69 153 ALA A O 1
ATOM 1134 N N . HIS A 1 154 ? -8.069 10.297 4.194 1.00 95.62 154 HIS A N 1
ATOM 1135 C CA . HIS A 1 154 ? -7.197 9.631 3.218 1.00 95.62 154 HIS A CA 1
ATOM 1136 C C . HIS A 1 154 ? -7.590 8.150 3.057 1.00 95.62 154 HIS A C 1
ATOM 1138 O O . HIS A 1 154 ? -6.902 7.267 3.592 1.00 95.62 154 HIS A O 1
ATOM 1144 N N . PRO A 1 155 ? -8.708 7.847 2.369 1.00 95.94 155 PRO A N 1
ATOM 1145 C CA . PRO A 1 155 ? -9.237 6.489 2.246 1.00 95.94 155 PRO A CA 1
ATOM 1146 C C . PRO A 1 155 ? -8.248 5.504 1.616 1.00 95.94 155 PRO A C 1
ATOM 1148 O O . PRO A 1 155 ? -8.148 4.363 2.063 1.00 95.94 155 PRO A O 1
ATOM 1151 N N . GLU A 1 156 ? -7.449 5.957 0.653 1.00 95.62 156 GLU A N 1
ATOM 1152 C CA . GLU A 1 156 ? -6.429 5.157 -0.021 1.00 95.62 156 GLU A CA 1
ATOM 1153 C C . GLU A 1 156 ? -5.370 4.614 0.950 1.00 95.62 156 GLU A C 1
ATOM 1155 O O . GLU A 1 156 ? -4.903 3.487 0.797 1.00 95.62 156 GLU A O 1
ATOM 1160 N N . ARG A 1 157 ? -5.026 5.382 1.995 1.00 93.62 157 ARG A N 1
ATOM 1161 C CA . ARG A 1 157 ? -4.047 4.964 3.009 1.00 93.62 157 ARG A CA 1
ATOM 1162 C C . ARG A 1 157 ? -4.635 3.948 3.976 1.00 93.62 157 ARG A C 1
ATOM 1164 O O . ARG A 1 157 ? -3.936 3.023 4.365 1.00 93.62 157 ARG A O 1
ATOM 1171 N N . GLY A 1 158 ? -5.904 4.109 4.352 1.00 94.31 158 GLY A N 1
ATOM 1172 C CA . GLY A 1 158 ? -6.595 3.156 5.222 1.00 94.31 158 GLY A CA 1
ATOM 1173 C C . GLY A 1 158 ? -6.806 1.810 4.530 1.00 94.31 158 GLY A C 1
ATOM 1174 O O . GLY A 1 158 ? -6.519 0.761 5.103 1.00 94.31 158 GLY A O 1
ATOM 1175 N N . CYS A 1 159 ? -7.242 1.841 3.271 1.00 97.06 159 CYS A N 1
ATOM 1176 C CA . CYS A 1 159 ? -7.541 0.637 2.500 1.00 97.06 159 CYS A CA 1
ATOM 1177 C C . CYS A 1 159 ? -6.302 -0.143 2.066 1.00 97.06 159 CYS A C 1
ATOM 1179 O O . CYS A 1 159 ? -6.380 -1.360 1.912 1.00 97.06 159 CYS A O 1
ATOM 1181 N N . PHE A 1 160 ? -5.144 0.515 1.970 1.00 94.94 160 PHE A N 1
ATOM 1182 C CA . PHE A 1 160 ? -3.859 -0.127 1.687 1.00 94.94 160 PHE A CA 1
ATOM 1183 C C . PHE A 1 160 ? -3.516 -1.279 2.651 1.00 94.94 160 PHE A C 1
ATOM 1185 O O . PHE A 1 160 ? -2.861 -2.245 2.259 1.00 94.94 160 PHE A O 1
ATOM 1192 N N . PHE A 1 161 ? -3.976 -1.216 3.904 1.00 95.19 161 PHE A N 1
ATOM 1193 C CA . PHE A 1 161 ? -3.702 -2.252 4.904 1.00 95.19 161 PHE A CA 1
ATOM 1194 C C . PHE A 1 161 ? -4.535 -3.526 4.725 1.00 95.19 161 PHE A C 1
ATOM 1196 O O . PHE A 1 161 ? -4.237 -4.538 5.364 1.00 95.19 161 PHE A O 1
ATOM 1203 N N . PHE A 1 162 ? -5.568 -3.498 3.880 1.00 97.44 162 PHE A N 1
ATOM 1204 C CA . PHE A 1 162 ? -6.502 -4.601 3.694 1.00 97.44 162 PHE A CA 1
ATOM 1205 C C . PHE A 1 162 ? -6.184 -5.398 2.433 1.00 97.44 162 PHE A C 1
ATOM 1207 O O . PHE A 1 162 ? -6.016 -4.855 1.343 1.00 97.44 162 PHE A O 1
ATOM 1214 N N . ALA A 1 163 ? -6.194 -6.722 2.562 1.00 96.88 163 ALA A N 1
ATOM 1215 C CA . ALA A 1 163 ? -6.348 -7.593 1.412 1.00 96.88 163 ALA A CA 1
ATOM 1216 C C . ALA A 1 163 ? -7.720 -7.332 0.753 1.00 96.88 163 ALA A C 1
ATOM 1218 O O . ALA A 1 163 ? -8.687 -7.024 1.461 1.00 96.88 163 ALA A O 1
ATOM 1219 N N . PRO A 1 164 ? -7.866 -7.519 -0.574 1.00 96.88 164 PRO A N 1
ATOM 1220 C CA . PRO A 1 164 ? -9.088 -7.147 -1.292 1.00 96.88 164 PRO A CA 1
ATOM 1221 C C . PRO A 1 164 ? -10.385 -7.730 -0.708 1.00 96.88 164 PRO A C 1
ATOM 1223 O O . PRO A 1 164 ? -11.403 -7.046 -0.662 1.00 96.88 164 PRO A O 1
ATOM 1226 N N . GLN A 1 165 ? -10.360 -8.981 -0.233 1.00 97.50 165 GLN A N 1
ATOM 1227 C CA . GLN A 1 165 ? -11.523 -9.601 0.415 1.00 97.50 165 GLN A CA 1
ATOM 1228 C C . GLN A 1 165 ? -11.851 -8.941 1.761 1.00 97.50 165 GLN A C 1
ATOM 1230 O O . GLN A 1 165 ? -12.994 -8.553 1.976 1.00 97.50 165 GLN A O 1
ATOM 1235 N N . ALA A 1 166 ? -10.854 -8.750 2.629 1.00 98.00 166 ALA A N 1
ATOM 1236 C CA . ALA A 1 166 ? -11.049 -8.122 3.934 1.00 98.00 166 ALA A CA 1
ATOM 1237 C C . ALA A 1 166 ? -11.548 -6.673 3.815 1.00 98.00 166 ALA A C 1
ATOM 1239 O O . ALA A 1 166 ? -12.374 -6.242 4.613 1.00 98.00 166 ALA A O 1
ATOM 1240 N N . GLY A 1 167 ? -11.088 -5.938 2.796 1.00 97.94 167 GLY A N 1
ATOM 1241 C CA . GLY A 1 167 ? -11.570 -4.588 2.499 1.00 97.94 167 GLY A CA 1
ATOM 1242 C C . GLY A 1 167 ? -13.048 -4.559 2.095 1.00 97.94 167 GLY A C 1
ATOM 1243 O O . GLY A 1 167 ? -13.775 -3.661 2.513 1.00 97.94 167 GLY A O 1
ATOM 1244 N N . ARG A 1 168 ? -13.520 -5.563 1.338 1.00 98.19 168 ARG A N 1
ATOM 1245 C CA . ARG A 1 168 ? -14.952 -5.720 1.021 1.00 98.19 168 ARG A CA 1
ATOM 1246 C C . ARG A 1 168 ? -15.781 -6.021 2.266 1.00 98.19 168 ARG A C 1
ATOM 1248 O O . ARG A 1 168 ? -16.824 -5.405 2.457 1.00 98.19 168 ARG A O 1
ATOM 1255 N N . ASP A 1 169 ? -15.307 -6.928 3.116 1.00 98.25 169 ASP A N 1
ATOM 1256 C CA . ASP A 1 169 ? -16.006 -7.301 4.351 1.00 98.25 169 ASP A CA 1
ATOM 1257 C C . ASP A 1 169 ? -16.085 -6.107 5.325 1.00 98.25 169 ASP A C 1
ATOM 1259 O O . ASP A 1 169 ? -17.129 -5.853 5.934 1.00 98.25 169 ASP A O 1
ATOM 1263 N N . PHE A 1 170 ? -15.008 -5.318 5.413 1.00 98.25 170 PHE A N 1
ATOM 1264 C CA . PHE A 1 170 ? -14.981 -4.053 6.145 1.00 98.25 170 PHE A CA 1
ATOM 1265 C C . PHE A 1 170 ? -16.006 -3.059 5.592 1.00 98.25 170 PHE A C 1
ATOM 1267 O O . PHE A 1 170 ? -16.828 -2.546 6.355 1.00 98.25 170 PHE A O 1
ATOM 1274 N N . ALA A 1 171 ? -16.023 -2.845 4.275 1.00 98.19 171 ALA A N 1
ATOM 1275 C CA . ALA A 1 171 ? -16.966 -1.934 3.635 1.00 98.19 171 ALA A CA 1
ATOM 1276 C C . ALA A 1 171 ? -18.426 -2.320 3.897 1.00 98.19 171 ALA A C 1
ATOM 1278 O O . ALA A 1 171 ? -19.219 -1.495 4.358 1.00 98.19 171 ALA A O 1
ATOM 1279 N N . ALA A 1 172 ? -18.749 -3.603 3.724 1.00 97.81 172 ALA A N 1
ATOM 1280 C CA . ALA A 1 172 ? -20.077 -4.137 3.993 1.00 97.81 172 ALA A CA 1
ATOM 1281 C C . ALA A 1 172 ? -20.510 -3.916 5.452 1.00 97.81 172 ALA A C 1
ATOM 1283 O O . ALA A 1 172 ? -21.673 -3.613 5.718 1.00 97.81 172 ALA A O 1
ATOM 1284 N N . SER A 1 173 ? -19.583 -4.006 6.412 1.00 97.62 173 SER A N 1
ATOM 1285 C CA . SER A 1 173 ? -19.895 -3.810 7.834 1.00 97.62 173 SER A CA 1
ATOM 1286 C C . SER A 1 173 ? -20.293 -2.378 8.205 1.00 97.62 173 SER A C 1
ATOM 1288 O O . SER A 1 173 ? -21.058 -2.185 9.157 1.00 97.62 173 SER A O 1
ATOM 1290 N N . VAL A 1 174 ? -19.799 -1.404 7.434 1.00 96.31 174 VAL A N 1
ATOM 1291 C CA . VAL A 1 174 ? -20.096 0.031 7.552 1.00 96.31 174 VAL A CA 1
ATOM 1292 C C . VAL A 1 174 ? -21.280 0.430 6.655 1.00 96.31 174 VAL A C 1
ATOM 1294 O O . VAL A 1 174 ? -21.816 1.526 6.793 1.00 96.31 174 VAL A O 1
ATOM 1297 N N . GLY A 1 175 ? -21.744 -0.469 5.778 1.00 96.75 175 GLY A N 1
ATOM 1298 C CA . GLY A 1 175 ? -22.821 -0.204 4.821 1.00 96.75 175 GLY A CA 1
ATOM 1299 C C . GLY A 1 175 ? -22.360 0.570 3.583 1.00 96.75 175 GLY A C 1
ATOM 1300 O O . GLY A 1 175 ? -23.135 1.346 3.033 1.00 96.75 175 GLY A O 1
ATOM 1301 N N . ALA A 1 176 ? -21.104 0.387 3.171 1.00 97.56 176 ALA A N 1
ATOM 1302 C CA . ALA A 1 176 ? -20.505 1.024 2.002 1.00 97.56 176 ALA A CA 1
ATOM 1303 C C . ALA A 1 176 ? -20.148 -0.001 0.910 1.00 97.56 176 ALA A C 1
ATOM 1305 O O . ALA A 1 176 ? -19.885 -1.169 1.197 1.00 97.56 176 ALA A O 1
ATOM 1306 N N . ASP A 1 177 ? -20.092 0.457 -0.343 1.00 97.12 177 ASP A N 1
ATOM 1307 C CA . ASP A 1 177 ? -19.824 -0.401 -1.510 1.00 97.12 177 ASP A CA 1
ATOM 1308 C C . ASP A 1 177 ? -18.333 -0.724 -1.707 1.00 97.12 177 ASP A C 1
ATOM 1310 O O . ASP A 1 177 ? -17.978 -1.741 -2.305 1.00 97.12 177 ASP A O 1
ATOM 1314 N N . THR A 1 178 ? -17.445 0.147 -1.218 1.00 98.00 178 THR A N 1
ATOM 1315 C CA . THR A 1 178 ? -15.986 -0.005 -1.314 1.00 98.00 178 THR A CA 1
ATOM 1316 C C . THR A 1 178 ? -15.315 0.333 0.010 1.00 98.00 178 THR A C 1
ATOM 1318 O O . THR A 1 178 ? -15.885 1.037 0.850 1.00 98.00 178 THR A O 1
ATOM 1321 N N . CYS A 1 179 ? -14.086 -0.154 0.200 1.00 98.25 179 CYS A N 1
ATOM 1322 C CA . CYS A 1 179 ? -13.307 0.159 1.396 1.00 98.25 179 CYS A CA 1
ATOM 1323 C C . CYS A 1 179 ? -13.099 1.674 1.531 1.00 98.25 179 CYS A C 1
ATOM 1325 O O . CYS A 1 179 ? -13.265 2.235 2.612 1.00 98.25 179 CYS A O 1
ATOM 1327 N N . GLU A 1 180 ? -12.797 2.355 0.427 1.00 98.25 180 GLU A N 1
ATOM 1328 C CA . GLU A 1 180 ? -12.538 3.790 0.411 1.00 98.25 180 GLU A CA 1
ATOM 1329 C C . GLU A 1 180 ? -13.781 4.577 0.827 1.00 98.25 180 GLU A C 1
ATOM 1331 O O . GLU A 1 180 ? -13.690 5.503 1.631 1.00 98.25 180 GLU A O 1
ATOM 1336 N N . HIS A 1 181 ? -14.955 4.162 0.342 1.00 97.88 181 HIS A N 1
ATOM 1337 C CA . HIS A 1 181 ? -16.225 4.752 0.746 1.00 97.88 181 HIS A CA 1
ATOM 1338 C C . HIS A 1 181 ? -16.512 4.492 2.233 1.00 97.88 181 HIS A C 1
ATOM 1340 O O . HIS A 1 181 ? -16.999 5.382 2.923 1.00 97.88 181 HIS A O 1
ATOM 1346 N N . ALA A 1 182 ? -16.147 3.326 2.770 1.00 97.94 182 ALA A N 1
ATOM 1347 C CA . ALA A 1 182 ? -16.282 3.040 4.197 1.00 97.94 182 ALA A CA 1
ATOM 1348 C C . ALA A 1 182 ? -15.413 3.965 5.067 1.00 97.94 182 ALA A C 1
ATOM 1350 O O . ALA A 1 182 ? -15.898 4.503 6.063 1.00 97.94 182 ALA A O 1
ATOM 1351 N N . ILE A 1 183 ? -14.153 4.202 4.677 1.00 97.44 183 ILE A N 1
ATOM 1352 C CA . ILE A 1 183 ? -13.277 5.161 5.370 1.00 97.44 183 ILE A CA 1
ATOM 1353 C C . ILE A 1 183 ? -13.830 6.583 5.257 1.00 97.44 183 ILE A C 1
ATOM 1355 O O . ILE A 1 183 ? -13.829 7.304 6.253 1.00 97.44 183 ILE A O 1
ATOM 1359 N N . ASP A 1 184 ? -14.357 6.977 4.095 1.00 96.50 184 ASP A N 1
ATOM 1360 C CA . ASP A 1 184 ? -15.003 8.283 3.929 1.00 96.50 184 ASP A CA 1
ATOM 1361 C C . ASP A 1 184 ? -16.224 8.432 4.855 1.00 96.50 184 ASP A C 1
ATOM 1363 O O . ASP A 1 184 ? -16.335 9.423 5.578 1.00 96.50 184 ASP A O 1
ATOM 1367 N N . VAL A 1 185 ? -17.093 7.416 4.925 1.00 96.62 185 VAL A N 1
ATOM 1368 C CA . VAL A 1 185 ? -18.252 7.376 5.836 1.00 96.62 185 VAL A CA 1
ATOM 1369 C C . VAL A 1 185 ? -17.819 7.520 7.295 1.00 96.62 185 VAL A C 1
ATOM 1371 O O . VAL A 1 185 ? -18.448 8.269 8.044 1.00 96.62 185 VAL A O 1
ATOM 1374 N N . LEU A 1 186 ? -16.739 6.852 7.707 1.00 95.75 186 LEU A N 1
ATOM 1375 C CA . LEU A 1 186 ? -16.184 6.998 9.055 1.00 95.75 186 LEU A CA 1
ATOM 1376 C C . LEU A 1 186 ? -15.555 8.380 9.275 1.00 95.75 186 LEU A C 1
ATOM 1378 O O . LEU A 1 186 ? -15.712 8.950 10.352 1.00 95.75 186 LEU A O 1
ATOM 1382 N N . SER A 1 187 ? -14.894 8.957 8.268 1.00 95.94 187 SER A N 1
ATOM 1383 C CA . SER A 1 187 ? -14.275 10.287 8.370 1.00 95.94 187 SER A CA 1
ATOM 1384 C C . SER A 1 187 ? -15.314 11.382 8.626 1.00 95.94 187 SER A C 1
ATOM 1386 O O . SER A 1 187 ? -15.082 12.299 9.411 1.00 95.94 187 SER A O 1
ATOM 1388 N N . ARG A 1 188 ? -16.519 11.235 8.058 1.00 95.00 188 ARG A N 1
ATOM 1389 C CA . ARG A 1 188 ? -17.660 12.136 8.290 1.00 95.00 188 ARG A CA 1
ATOM 1390 C C . ARG A 1 188 ? -18.209 12.072 9.718 1.00 95.00 188 ARG A C 1
ATOM 1392 O O . ARG A 1 188 ? -18.940 12.975 10.116 1.00 95.00 188 ARG A O 1
ATOM 1399 N N . GLN A 1 189 ? -17.869 11.036 10.488 1.00 93.75 189 GLN A N 1
ATOM 1400 C CA . GLN A 1 189 ? -18.235 10.923 11.904 1.00 93.75 189 GLN A CA 1
ATOM 1401 C C . GLN A 1 189 ? -17.271 11.691 12.821 1.00 93.75 189 GLN A C 1
ATOM 1403 O O . GLN A 1 189 ? -17.554 11.835 14.008 1.00 93.75 189 GLN A O 1
ATOM 1408 N N . VAL A 1 190 ? -16.151 12.200 12.292 1.00 93.94 190 VAL A N 1
ATOM 1409 C CA . VAL A 1 190 ? -15.200 13.027 13.043 1.00 93.94 190 VAL A CA 1
ATOM 1410 C C . VAL A 1 190 ? -15.722 14.473 13.113 1.00 93.94 190 VAL A C 1
ATOM 1412 O O . VAL A 1 190 ? -15.851 15.137 12.075 1.00 93.94 190 VAL A O 1
ATOM 1415 N N . PRO A 1 191 ? -16.021 15.013 14.312 1.00 89.94 191 PRO A N 1
ATOM 1416 C CA . PRO A 1 191 ? -16.528 16.374 14.455 1.00 89.94 191 PRO A CA 1
ATOM 1417 C C . PRO A 1 191 ? -15.532 17.404 13.923 1.00 89.94 191 PRO A C 1
ATOM 1419 O O . PRO A 1 191 ? -14.342 17.318 14.193 1.00 89.94 191 PRO A O 1
ATOM 1422 N N . GLY A 1 192 ? -16.007 18.416 13.193 1.00 85.31 192 GLY A N 1
ATOM 1423 C CA . GLY A 1 192 ? -15.140 19.469 12.644 1.00 85.31 192 GLY A CA 1
ATOM 1424 C C . GLY A 1 192 ? -14.335 19.061 11.401 1.00 85.31 192 GLY A C 1
ATOM 1425 O O . GLY A 1 192 ? -13.494 19.843 10.943 1.00 85.31 192 GLY A O 1
ATOM 1426 N N . GLY A 1 193 ? -14.595 17.874 10.838 1.00 82.81 193 GLY A N 1
ATOM 1427 C CA . GLY A 1 193 ? -13.961 17.380 9.614 1.00 82.81 193 GLY A CA 1
ATOM 1428 C C . GLY A 1 193 ? -12.437 17.336 9.730 1.00 82.81 193 GLY A C 1
ATOM 1429 O O . GLY A 1 193 ? -11.897 17.031 10.789 1.00 82.81 193 GLY A O 1
ATOM 1430 N N . VAL A 1 194 ? -11.725 17.722 8.666 1.00 76.94 194 VAL A N 1
ATOM 1431 C CA . VAL A 1 194 ? -10.248 17.683 8.621 1.00 76.94 194 VAL A CA 1
ATOM 1432 C C . VAL A 1 194 ? -9.599 18.478 9.765 1.00 76.94 194 VAL A C 1
ATOM 1434 O O . VAL A 1 194 ? -8.591 18.050 10.321 1.00 76.94 194 VAL A O 1
ATOM 1437 N N . ARG A 1 195 ? -10.185 19.617 10.173 1.00 79.44 195 ARG A N 1
ATOM 1438 C CA . ARG A 1 195 ? -9.663 20.414 11.301 1.00 79.44 195 ARG A CA 1
ATOM 1439 C C . ARG A 1 195 ? -9.828 19.698 12.644 1.00 79.44 195 ARG A C 1
ATOM 1441 O O . ARG A 1 195 ? -8.980 19.860 13.515 1.00 79.44 195 ARG A O 1
ATOM 1448 N N . GLY A 1 196 ? -10.891 18.911 12.801 1.00 86.31 196 GLY A N 1
ATOM 1449 C CA . GLY A 1 196 ? -11.104 18.062 13.972 1.00 86.31 196 GLY A CA 1
ATOM 1450 C C . GLY A 1 196 ? -10.351 16.734 13.927 1.00 86.31 196 GLY A C 1
ATOM 1451 O O . GLY A 1 196 ? -10.144 16.123 14.971 1.00 86.31 196 GLY A O 1
ATOM 1452 N N . GLY A 1 197 ? -9.849 16.329 12.758 1.00 88.69 197 GLY A N 1
ATOM 1453 C CA . GLY A 1 197 ? -9.018 15.138 12.586 1.00 88.69 197 GLY A CA 1
ATOM 1454 C C . GLY A 1 197 ? -7.808 15.090 13.518 1.00 88.69 197 GLY A C 1
ATOM 1455 O O . GLY A 1 197 ? -7.541 14.060 14.130 1.00 88.69 197 GLY A O 1
ATOM 1456 N N . ILE A 1 198 ? -7.118 16.220 13.706 1.00 88.81 198 ILE A N 1
ATOM 1457 C CA . ILE A 1 198 ? -5.983 16.306 14.642 1.00 88.81 198 ILE A CA 1
ATOM 1458 C C . ILE A 1 198 ? -6.446 16.048 16.082 1.00 88.81 198 ILE A C 1
ATOM 1460 O O . ILE A 1 198 ? -5.788 15.324 16.825 1.00 88.81 198 ILE A O 1
ATOM 1464 N N . ALA A 1 199 ? -7.593 16.609 16.478 1.00 89.25 199 ALA A N 1
ATOM 1465 C CA . ALA A 1 199 ? -8.152 16.380 17.807 1.00 89.25 199 ALA A CA 1
ATOM 1466 C C . ALA A 1 199 ? -8.540 14.909 18.000 1.00 89.25 199 ALA A C 1
ATOM 1468 O O . ALA A 1 199 ? -8.266 14.354 19.057 1.00 89.25 199 ALA A O 1
ATOM 1469 N N . TYR A 1 200 ? -9.096 14.264 16.973 1.00 90.62 200 TYR A N 1
ATOM 1470 C CA . TYR A 1 200 ? -9.434 12.845 17.008 1.00 90.62 200 TYR A CA 1
ATOM 1471 C C . TYR A 1 200 ? -8.196 11.938 17.109 1.00 90.62 200 TYR A C 1
ATOM 1473 O O . TYR A 1 200 ? -8.161 11.053 17.961 1.00 90.62 200 TYR A O 1
ATOM 1481 N N . GLN A 1 201 ? -7.138 12.201 16.332 1.00 90.69 201 GLN A N 1
ATOM 1482 C CA . GLN A 1 201 ? -5.863 11.477 16.465 1.00 90.69 201 GLN A CA 1
ATOM 1483 C C . GLN A 1 201 ? -5.272 11.628 17.872 1.00 90.69 201 GLN A C 1
ATOM 1485 O O . GLN A 1 201 ? -4.872 10.641 18.492 1.00 90.69 201 GLN A O 1
ATOM 1490 N N . ASN A 1 202 ? -5.271 12.849 18.412 1.00 88.56 202 ASN A N 1
ATOM 1491 C CA . ASN A 1 202 ? -4.783 13.109 19.765 1.00 88.56 202 ASN A CA 1
ATOM 1492 C C . ASN A 1 202 ? -5.657 12.437 20.838 1.00 88.56 202 ASN A C 1
ATOM 1494 O O . ASN A 1 202 ? -5.113 11.921 21.810 1.00 88.56 202 ASN A O 1
ATOM 1498 N N . ALA A 1 203 ? -6.980 12.388 20.639 1.00 86.75 203 ALA A N 1
ATOM 1499 C CA . ALA A 1 203 ? -7.945 11.741 21.535 1.00 86.75 203 ALA A CA 1
ATOM 1500 C C . ALA A 1 203 ? -7.763 10.220 21.623 1.00 86.75 203 ALA A C 1
ATOM 1502 O O . ALA A 1 203 ? -8.090 9.615 22.640 1.00 86.75 203 ALA A O 1
ATOM 1503 N N . THR A 1 204 ? -7.235 9.594 20.569 1.00 84.50 204 THR A N 1
ATOM 1504 C CA . THR A 1 204 ? -6.877 8.167 20.584 1.00 84.50 204 THR A CA 1
ATOM 1505 C C . THR A 1 204 ? -5.514 7.889 21.238 1.00 84.50 204 THR A C 1
ATOM 1507 O O . THR A 1 204 ? -5.277 6.789 21.735 1.00 84.50 204 THR A O 1
ATOM 1510 N N . GLY A 1 205 ? -4.635 8.897 21.318 1.00 75.19 205 GLY A N 1
ATOM 1511 C CA . GLY A 1 205 ? -3.374 8.852 22.065 1.00 75.19 205 GLY A CA 1
ATOM 1512 C C . GLY A 1 205 ? -2.419 7.707 21.687 1.00 75.19 205 GLY A C 1
ATOM 1513 O O . GLY A 1 205 ? -2.496 7.119 20.610 1.00 75.19 205 GLY A O 1
ATOM 1514 N N . ALA A 1 206 ? -1.491 7.388 22.597 1.00 65.62 206 ALA A N 1
ATOM 1515 C CA . ALA A 1 206 ? -0.536 6.278 22.452 1.00 65.62 206 ALA A CA 1
ATOM 1516 C C . ALA A 1 206 ? -1.125 4.901 22.827 1.00 65.62 206 ALA A C 1
ATOM 1518 O O . ALA A 1 206 ? -0.498 3.875 22.578 1.00 65.62 206 ALA A O 1
ATOM 1519 N N . TYR A 1 207 ? -2.324 4.875 23.420 1.00 66.75 207 TYR A N 1
ATOM 1520 C CA . TYR A 1 207 ? -2.994 3.675 23.939 1.00 66.75 207 TYR A CA 1
ATOM 1521 C C . TYR A 1 207 ? -4.325 3.426 23.225 1.00 66.75 207 TYR A C 1
ATOM 1523 O O . TYR A 1 207 ? -5.318 3.061 23.853 1.00 66.75 207 TYR A O 1
ATOM 1531 N N . VAL A 1 208 ? -4.338 3.644 21.906 1.00 75.75 208 VAL A N 1
ATOM 1532 C CA . VAL A 1 208 ? -5.501 3.422 21.030 1.00 75.75 208 VAL A CA 1
ATOM 1533 C C . VAL A 1 208 ? -6.116 2.040 21.274 1.00 75.75 208 VAL A C 1
ATOM 1535 O O . VAL A 1 208 ? -7.335 1.874 21.271 1.00 75.75 208 VAL A O 1
ATOM 1538 N N . LEU A 1 209 ? -5.255 1.050 21.510 1.00 85.81 209 LEU A N 1
ATOM 1539 C CA . LEU A 1 209 ? -5.630 -0.336 21.702 1.00 85.81 209 LEU A CA 1
ATOM 1540 C C . LEU A 1 209 ? -4.953 -0.907 22.953 1.00 85.81 209 LEU A C 1
ATOM 1542 O O . LEU A 1 209 ? -3.755 -0.706 23.158 1.00 85.81 209 LEU A O 1
ATOM 1546 N N . ASP A 1 210 ? -5.712 -1.640 23.767 1.00 83.00 210 ASP A N 1
ATOM 1547 C CA . ASP A 1 210 ? -5.152 -2.430 24.865 1.00 83.00 210 ASP A CA 1
ATOM 1548 C C . ASP A 1 210 ? -4.275 -3.560 24.291 1.00 83.00 210 ASP A C 1
ATOM 1550 O O . ASP A 1 210 ? -4.604 -4.171 23.273 1.00 83.00 210 ASP A O 1
ATOM 1554 N N . ALA A 1 211 ? -3.163 -3.874 24.954 1.00 78.50 211 ALA A N 1
ATOM 1555 C CA . ALA A 1 211 ? -2.330 -5.021 24.610 1.00 78.50 211 ALA A CA 1
ATOM 1556 C C . ALA A 1 211 ? -3.128 -6.339 24.634 1.00 78.50 211 ALA A C 1
ATOM 1558 O O . ALA A 1 211 ? -2.858 -7.227 23.826 1.00 78.50 211 ALA A O 1
ATOM 1559 N N . SER A 1 212 ? -4.141 -6.445 25.506 1.00 85.94 212 SER A N 1
ATOM 1560 C CA . SER A 1 212 ? -5.033 -7.612 25.588 1.00 85.94 212 SER A CA 1
ATOM 1561 C C . SER A 1 212 ? -5.911 -7.814 24.343 1.00 85.94 212 SER A C 1
ATOM 1563 O O . SER A 1 212 ? -6.395 -8.917 24.100 1.00 85.94 212 SER A O 1
ATOM 1565 N N . ALA A 1 213 ? -6.071 -6.779 23.514 1.00 91.44 213 ALA A N 1
ATOM 1566 C CA . ALA A 1 213 ? -6.873 -6.831 22.299 1.00 91.44 213 ALA A CA 1
ATOM 1567 C C . ALA A 1 213 ? -6.174 -7.548 21.133 1.00 91.44 213 ALA A C 1
ATOM 1569 O O . ALA A 1 213 ? -6.795 -7.780 20.100 1.00 91.44 213 ALA A O 1
ATOM 1570 N N . THR A 1 214 ? -4.885 -7.885 21.253 1.00 93.94 214 THR A N 1
ATOM 1571 C CA . THR A 1 214 ? -4.158 -8.633 20.218 1.00 93.94 214 THR A CA 1
ATOM 1572 C C . THR A 1 214 ? -3.874 -10.057 20.685 1.00 93.94 214 THR A C 1
ATOM 1574 O O . THR A 1 214 ? -3.162 -10.269 21.661 1.00 93.94 214 THR A O 1
ATOM 1577 N N . THR A 1 215 ? -4.379 -11.044 19.947 1.00 96.25 215 THR A N 1
ATOM 1578 C CA . THR A 1 215 ? -4.143 -12.473 20.189 1.00 96.25 215 THR A CA 1
ATOM 1579 C C . THR A 1 215 ? -3.326 -13.067 19.045 1.00 96.25 215 THR A C 1
ATOM 1581 O O . THR A 1 215 ? -3.735 -12.999 17.887 1.00 96.25 215 THR A O 1
ATOM 1584 N N . ASP A 1 216 ? -2.174 -13.665 19.346 1.00 94.38 216 ASP A N 1
ATOM 1585 C CA . ASP A 1 216 ? -1.402 -14.434 18.363 1.00 94.38 216 ASP A CA 1
ATOM 1586 C C . ASP A 1 216 ? -2.045 -15.815 18.174 1.00 94.38 216 ASP A C 1
ATOM 1588 O O . ASP A 1 216 ? -2.272 -16.537 19.145 1.00 94.38 216 ASP A O 1
ATOM 1592 N N . ILE A 1 217 ? -2.371 -16.168 16.929 1.00 95.56 217 ILE A N 1
ATOM 1593 C CA . ILE A 1 217 ? -3.006 -17.449 16.575 1.00 95.56 217 ILE A CA 1
ATOM 1594 C C . ILE A 1 217 ? -2.044 -18.388 15.829 1.00 95.56 217 ILE A C 1
ATOM 1596 O O . ILE A 1 217 ? -2.466 -19.409 15.286 1.00 95.56 217 ILE A O 1
ATOM 1600 N N . GLY A 1 218 ? -0.748 -18.066 15.815 1.00 93.56 218 GLY A N 1
ATOM 1601 C CA . GLY A 1 218 ? 0.298 -18.864 15.188 1.00 93.56 218 GLY A CA 1
ATOM 1602 C C . GLY A 1 218 ? 0.423 -18.649 13.678 1.00 93.56 218 GLY A C 1
ATOM 1603 O O . GLY A 1 218 ? -0.414 -18.031 13.020 1.00 93.56 218 GLY A O 1
ATOM 1604 N N . GLY A 1 219 ? 1.526 -19.141 13.105 1.00 91.19 219 GLY A N 1
ATOM 1605 C CA . GLY A 1 219 ? 1.791 -19.038 11.662 1.00 91.19 219 GLY A CA 1
ATOM 1606 C C . GLY A 1 219 ? 1.958 -17.600 11.151 1.00 91.19 219 GLY A C 1
ATOM 1607 O O . GLY A 1 219 ? 1.634 -17.323 9.998 1.00 91.19 219 GLY A O 1
ATOM 1608 N N . GLY A 1 220 ? 2.408 -16.678 12.012 1.00 92.06 220 GLY A N 1
ATOM 1609 C CA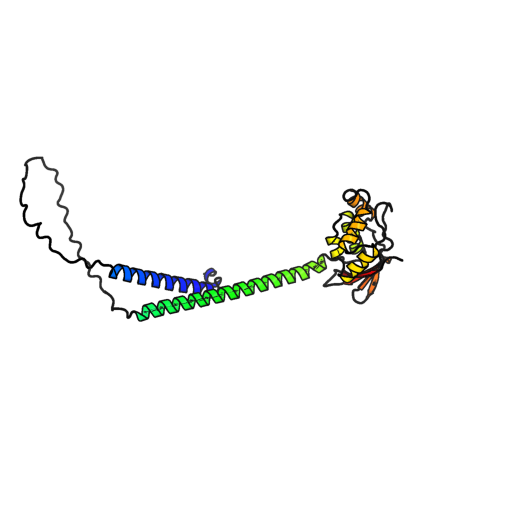 . GLY A 1 220 ? 2.527 -15.253 11.682 1.00 92.06 220 GLY A CA 1
ATOM 1610 C C . GLY A 1 220 ? 1.178 -14.536 11.568 1.00 92.06 220 GLY A C 1
ATOM 1611 O O . GLY A 1 220 ? 1.104 -13.476 10.947 1.00 92.06 220 GLY A O 1
ATOM 1612 N N . ARG A 1 221 ? 0.102 -15.113 12.123 1.00 95.62 221 ARG A N 1
ATOM 1613 C CA . ARG A 1 221 ? -1.234 -14.515 12.129 1.00 95.62 221 ARG A CA 1
ATOM 1614 C C . ARG A 1 221 ? -1.604 -13.998 13.509 1.00 95.62 221 ARG A C 1
ATOM 1616 O O . ARG A 1 221 ? -1.365 -14.651 14.520 1.00 95.62 221 ARG A O 1
ATOM 1623 N N . LYS A 1 222 ? -2.248 -12.836 13.538 1.00 95.81 222 LYS A N 1
ATOM 1624 C CA . LYS A 1 222 ? -2.717 -12.184 14.764 1.00 95.81 222 LYS A CA 1
ATOM 1625 C C . LYS A 1 222 ? -4.165 -11.761 14.591 1.00 95.81 222 LYS A C 1
ATOM 1627 O O . LYS A 1 222 ? -4.538 -11.276 13.528 1.00 95.81 222 LYS A O 1
ATOM 1632 N N . VAL A 1 223 ? -4.970 -11.929 15.627 1.00 97.38 223 VAL A N 1
ATOM 1633 C CA . VAL A 1 223 ? -6.326 -11.388 15.712 1.00 97.38 223 VAL A CA 1
ATOM 1634 C C . VAL A 1 223 ? -6.270 -10.126 16.560 1.00 97.38 223 VAL A C 1
ATOM 1636 O O . VAL A 1 223 ? -5.677 -10.137 17.634 1.00 97.38 223 VAL A O 1
ATOM 1639 N N . VAL A 1 224 ? -6.851 -9.042 16.066 1.00 96.94 224 VAL A N 1
ATOM 1640 C CA . VAL A 1 224 ? -6.852 -7.722 16.696 1.00 96.94 224 VAL A CA 1
ATOM 1641 C C . VAL A 1 224 ? -8.298 -7.302 16.909 1.00 96.94 224 VAL A C 1
ATOM 1643 O O . VAL A 1 224 ? -9.008 -7.012 15.948 1.00 96.94 224 VAL A O 1
ATOM 1646 N N . ASP A 1 225 ? -8.738 -7.281 18.161 1.00 96.81 225 ASP A N 1
ATOM 1647 C CA . ASP A 1 225 ? -10.065 -6.831 18.567 1.00 96.81 225 ASP A CA 1
ATOM 1648 C C . ASP A 1 225 ? -10.086 -5.305 18.736 1.00 96.81 225 ASP A C 1
ATOM 1650 O O . ASP A 1 225 ? -9.767 -4.756 19.787 1.00 96.81 225 ASP A O 1
ATOM 1654 N N . ALA A 1 226 ? -10.481 -4.598 17.681 1.00 95.31 226 ALA A N 1
ATOM 1655 C CA . ALA A 1 226 ? -10.665 -3.151 17.691 1.00 95.31 226 ALA A CA 1
ATOM 1656 C C . ALA A 1 226 ? -12.138 -2.756 17.895 1.00 95.31 226 ALA A C 1
ATOM 1658 O O . ALA A 1 226 ? -12.601 -1.731 17.381 1.00 95.31 226 ALA A O 1
ATOM 1659 N N . CYS A 1 227 ? -12.907 -3.560 18.635 1.00 95.25 227 CYS A N 1
ATOM 1660 C CA . CYS A 1 227 ? -14.284 -3.221 18.987 1.00 95.25 227 CYS A CA 1
ATOM 1661 C C . CYS A 1 227 ? -14.407 -2.236 20.140 1.00 95.25 227 CYS A C 1
ATOM 1663 O O . CYS A 1 227 ? -15.485 -1.677 20.357 1.00 95.25 227 CYS A O 1
ATOM 1665 N N . ARG A 1 228 ? -13.316 -2.012 20.873 1.00 90.12 228 ARG A N 1
ATOM 1666 C CA . ARG A 1 228 ? -13.222 -1.007 21.929 1.00 90.12 228 ARG A CA 1
ATOM 1667 C C . ARG A 1 228 ? -11.908 -0.259 21.785 1.00 90.12 228 ARG A C 1
ATOM 1669 O O . ARG A 1 228 ? -10.901 -0.645 22.366 1.00 90.12 228 ARG A O 1
ATOM 1676 N N . VAL A 1 229 ? -11.936 0.806 20.994 1.00 90.56 229 VAL A N 1
ATOM 1677 C CA . VAL A 1 229 ? -10.825 1.752 20.904 1.00 90.56 229 VAL A CA 1
ATOM 1678 C C . VAL A 1 229 ? -11.012 2.833 21.954 1.00 90.56 229 VAL A C 1
ATOM 1680 O O . VAL A 1 229 ? -12.111 3.371 22.109 1.00 90.56 229 VAL A O 1
ATOM 1683 N N . ASN A 1 230 ? -9.945 3.135 22.692 1.00 88.69 230 ASN A N 1
ATOM 1684 C CA . ASN A 1 230 ? -9.977 4.200 23.682 1.00 88.69 230 ASN A CA 1
ATOM 1685 C C . ASN A 1 230 ? -9.924 5.556 22.964 1.00 88.69 230 ASN A C 1
ATOM 1687 O O . ASN A 1 230 ? -8.934 5.874 22.309 1.00 88.69 230 ASN A O 1
ATOM 1691 N N . VAL A 1 231 ? -11.010 6.324 23.053 1.00 88.50 231 VAL A N 1
ATOM 1692 C CA . VAL A 1 231 ? -11.136 7.667 22.475 1.00 88.50 231 VAL A CA 1
ATOM 1693 C C . VAL A 1 231 ? -11.587 8.604 23.592 1.00 88.50 231 VAL A C 1
ATOM 1695 O O . VAL A 1 231 ? -12.682 8.418 24.126 1.00 88.50 231 VAL A O 1
ATOM 1698 N N . ASP A 1 232 ? -10.773 9.603 23.934 1.00 87.38 232 ASP A N 1
ATOM 1699 C CA . ASP A 1 232 ? -11.086 10.586 24.979 1.00 87.38 232 ASP A CA 1
ATOM 1700 C C . ASP A 1 232 ? -11.036 12.035 24.440 1.00 87.38 232 ASP A C 1
ATOM 1702 O O . ASP A 1 232 ? -9.963 12.508 24.056 1.00 87.38 232 ASP A O 1
ATOM 1706 N N . PRO A 1 233 ? -12.169 12.765 24.382 1.00 87.19 233 PRO A N 1
ATOM 1707 C CA . PRO A 1 233 ? -13.506 12.339 24.796 1.00 87.19 233 PRO A CA 1
ATOM 1708 C C . PRO A 1 233 ? -14.130 11.333 23.811 1.00 87.19 233 PRO A C 1
ATOM 1710 O O . PRO A 1 233 ? -13.842 11.386 22.613 1.00 87.19 233 PRO A O 1
ATOM 1713 N N . PRO A 1 234 ? -15.079 10.483 24.255 1.00 85.25 234 PRO A N 1
ATOM 1714 C CA . PRO A 1 234 ? -15.717 9.468 23.404 1.00 85.25 234 PRO A CA 1
ATOM 1715 C C . PRO A 1 234 ? -16.521 10.056 22.234 1.00 85.25 234 PRO A C 1
ATOM 1717 O O . PRO A 1 234 ? -16.919 9.335 21.326 1.00 85.25 234 PRO A O 1
ATOM 1720 N N . THR A 1 235 ? -16.766 11.367 22.240 1.00 86.19 235 THR A N 1
ATOM 1721 C CA . THR A 1 235 ? -17.429 12.105 21.161 1.00 86.19 235 THR A CA 1
ATOM 1722 C C . THR A 1 235 ? -16.475 12.568 20.060 1.00 86.19 235 THR A C 1
ATOM 1724 O O . THR A 1 235 ? -16.935 13.183 19.104 1.00 86.19 235 THR A O 1
ATOM 1727 N N . ALA A 1 236 ? -15.162 12.341 20.179 1.00 88.56 236 ALA A N 1
ATOM 1728 C CA . ALA A 1 236 ? -14.177 12.847 19.221 1.00 88.56 236 ALA A CA 1
ATOM 1729 C C . ALA A 1 236 ? -14.203 12.124 17.860 1.00 88.56 236 ALA A C 1
ATOM 1731 O O . ALA A 1 236 ? -13.639 12.634 16.896 1.00 88.56 236 ALA A O 1
ATOM 1732 N N . GLY A 1 237 ? -14.855 10.964 17.761 1.00 91.44 237 GLY 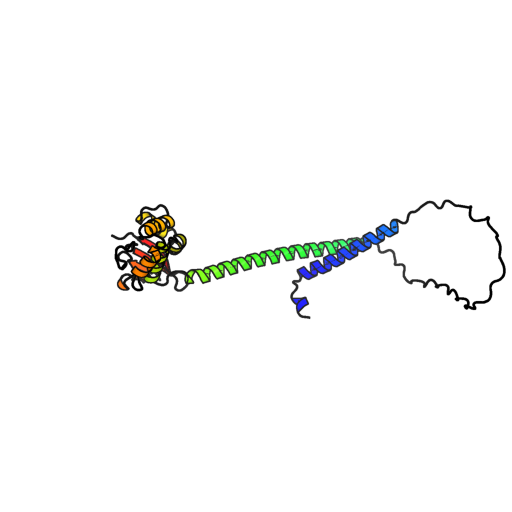A N 1
ATOM 1733 C CA . GLY A 1 237 ? -14.988 10.219 16.513 1.00 91.44 237 GLY A CA 1
ATOM 1734 C C . GLY A 1 237 ? -15.405 8.763 16.741 1.00 91.44 237 GLY A C 1
ATOM 1735 O O . GLY A 1 237 ? -15.808 8.401 17.850 1.00 91.44 237 GLY A O 1
ATOM 1736 N N . PRO A 1 238 ? -15.321 7.910 15.707 1.00 93.25 238 PRO A N 1
ATOM 1737 C CA . PRO A 1 238 ? -15.669 6.499 15.830 1.00 93.25 238 PRO A CA 1
ATOM 1738 C C . PRO A 1 238 ? -14.726 5.767 16.798 1.00 93.25 238 PRO A C 1
ATOM 1740 O O . PRO A 1 238 ? -13.522 6.007 16.825 1.00 93.25 238 PRO A O 1
ATOM 1743 N N . SER A 1 239 ? -15.272 4.847 17.592 1.00 92.62 239 SER A N 1
ATOM 1744 C CA . SER A 1 239 ? -14.528 4.069 18.603 1.00 92.62 239 SER A CA 1
ATOM 1745 C C . SER A 1 239 ? -14.638 2.552 18.413 1.00 92.62 239 SER A C 1
ATOM 1747 O O . SER A 1 239 ? -14.160 1.774 19.242 1.00 92.62 239 SER A O 1
ATOM 1749 N N . ARG A 1 240 ? -15.282 2.116 17.323 1.00 93.75 240 ARG A N 1
ATOM 1750 C CA . ARG A 1 240 ? -15.497 0.704 16.989 1.00 93.75 240 ARG A CA 1
ATOM 1751 C C . ARG A 1 240 ? -15.141 0.467 15.533 1.00 93.75 240 ARG A C 1
ATOM 1753 O O . ARG A 1 240 ? -15.798 1.021 14.655 1.00 93.75 240 ARG A O 1
ATOM 1760 N N . PHE A 1 241 ? -14.144 -0.375 15.291 1.00 94.12 241 PHE A N 1
ATOM 1761 C CA . PHE A 1 241 ? -13.698 -0.678 13.932 1.00 94.12 241 PHE A CA 1
ATOM 1762 C C . PHE A 1 241 ? -13.977 -2.110 13.499 1.00 94.12 241 PHE A C 1
ATOM 1764 O O . PHE A 1 241 ? -14.194 -2.327 12.314 1.00 94.12 241 PHE A O 1
ATOM 1771 N N . GLY A 1 242 ? -14.023 -3.069 14.425 1.00 96.50 242 GLY A N 1
ATOM 1772 C CA . GLY A 1 242 ? -14.202 -4.487 14.107 1.00 96.50 242 GLY A CA 1
ATOM 1773 C C . GLY A 1 242 ? -13.104 -5.352 14.703 1.00 96.50 242 GLY A C 1
ATOM 1774 O O . GLY A 1 242 ? -12.284 -4.889 15.491 1.00 96.50 242 GLY A O 1
ATOM 1775 N N . VAL A 1 243 ? -13.086 -6.611 14.292 1.00 97.88 243 VAL A N 1
ATOM 1776 C CA . VAL A 1 243 ? -12.018 -7.557 14.602 1.00 97.88 243 VAL A CA 1
ATOM 1777 C C . VAL A 1 243 ? -11.256 -7.845 13.313 1.00 97.88 243 VAL A C 1
ATOM 1779 O O . VAL A 1 243 ? -11.833 -8.273 12.311 1.00 97.88 243 VAL A O 1
ATOM 1782 N N . PHE A 1 244 ? -9.951 -7.600 13.337 1.00 97.94 244 PHE A N 1
ATOM 1783 C CA . PHE A 1 244 ? -9.057 -7.786 12.200 1.00 97.94 244 PHE A CA 1
ATOM 1784 C C . PHE A 1 244 ? -8.246 -9.061 12.377 1.00 97.94 244 PHE A C 1
ATOM 1786 O O . PHE A 1 244 ? -7.689 -9.304 13.442 1.00 97.94 244 PHE A O 1
ATOM 1793 N N . THR A 1 245 ? -8.109 -9.859 11.323 1.00 98.19 245 THR A N 1
ATOM 1794 C CA . THR A 1 245 ? -7.078 -10.899 11.274 1.00 98.19 245 THR A CA 1
ATOM 1795 C C . THR A 1 245 ? -5.943 -10.421 10.391 1.00 98.19 245 THR A C 1
ATOM 1797 O O . THR A 1 245 ? -6.123 -10.230 9.190 1.00 98.19 245 THR A O 1
ATOM 1800 N N . MET A 1 246 ? -4.774 -10.238 10.986 1.00 97.44 246 MET A N 1
ATOM 1801 C CA . MET A 1 246 ? -3.548 -9.826 10.321 1.00 97.44 246 MET A CA 1
ATOM 1802 C C . MET A 1 246 ? -2.686 -11.046 9.987 1.00 97.44 246 MET A C 1
ATOM 1804 O O . MET A 1 246 ? -2.635 -12.000 10.761 1.00 97.44 246 MET A O 1
ATOM 1808 N N . GLN A 1 247 ? -1.994 -11.004 8.852 1.00 96.69 247 GLN A N 1
ATOM 1809 C CA . GLN A 1 247 ? -1.002 -11.983 8.415 1.00 96.69 247 GLN A CA 1
ATOM 1810 C C . GLN A 1 247 ? 0.303 -11.251 8.105 1.00 96.69 247 GLN A C 1
ATOM 1812 O O . GLN A 1 247 ? 0.309 -10.273 7.359 1.00 96.69 247 GLN A O 1
ATOM 1817 N N . GLN A 1 248 ? 1.404 -11.739 8.660 1.00 94.19 248 GLN A N 1
ATOM 1818 C CA . GLN A 1 248 ? 2.741 -11.232 8.387 1.00 94.19 248 GLN A CA 1
ATOM 1819 C C . GLN A 1 248 ? 3.157 -11.530 6.935 1.00 94.19 248 GLN A C 1
ATOM 1821 O O . GLN A 1 248 ? 3.071 -12.675 6.489 1.00 94.19 248 GLN A O 1
ATOM 1826 N N . ILE A 1 249 ? 3.619 -10.510 6.205 1.00 89.00 249 ILE A N 1
ATOM 1827 C CA . ILE A 1 249 ? 4.090 -10.615 4.816 1.00 89.00 249 ILE A CA 1
ATOM 1828 C C . ILE A 1 249 ? 5.518 -10.065 4.738 1.00 89.00 249 ILE A C 1
ATOM 1830 O O . ILE A 1 249 ? 5.757 -8.903 5.054 1.00 89.00 249 ILE A O 1
ATOM 1834 N N . GLY A 1 250 ? 6.469 -10.900 4.303 1.00 73.94 250 GLY A N 1
ATOM 1835 C CA . GLY A 1 250 ? 7.798 -10.453 3.860 1.00 73.94 250 GLY A CA 1
ATOM 1836 C C . GLY A 1 250 ? 8.643 -9.692 4.893 1.00 73.94 250 GLY A C 1
ATOM 1837 O O . GLY A 1 250 ? 9.165 -8.629 4.589 1.00 73.94 250 GLY A O 1
ATOM 1838 N N . GLY A 1 251 ? 8.809 -10.204 6.114 1.00 80.75 251 GLY A N 1
ATOM 1839 C CA . GLY A 1 251 ? 9.555 -9.511 7.176 1.00 80.75 251 GLY A CA 1
ATOM 1840 C C . GLY A 1 251 ? 8.651 -9.206 8.362 1.00 80.75 251 GLY A C 1
ATOM 1841 O O . GLY A 1 251 ? 7.948 -10.107 8.791 1.00 80.75 251 GLY A O 1
ATOM 1842 N N . GLN A 1 252 ? 8.671 -7.987 8.922 1.00 81.50 252 GLN A N 1
ATOM 1843 C CA . GLN A 1 252 ? 7.865 -7.618 10.110 1.00 81.50 252 GLN A CA 1
ATOM 1844 C C . GLN A 1 252 ? 6.500 -6.975 9.802 1.00 81.50 252 GLN A C 1
ATOM 1846 O O . GLN A 1 252 ? 5.693 -6.809 10.716 1.00 81.50 252 GLN A O 1
ATOM 1851 N N . GLY A 1 253 ? 6.237 -6.601 8.549 1.00 90.94 253 GLY A N 1
ATOM 1852 C CA . GLY A 1 253 ? 4.967 -6.002 8.139 1.00 90.94 253 GLY A CA 1
ATOM 1853 C C . GLY A 1 253 ? 3.828 -7.017 8.140 1.00 90.94 253 GLY A C 1
ATOM 1854 O O . GLY A 1 253 ? 4.038 -8.197 7.861 1.00 90.94 253 GLY A 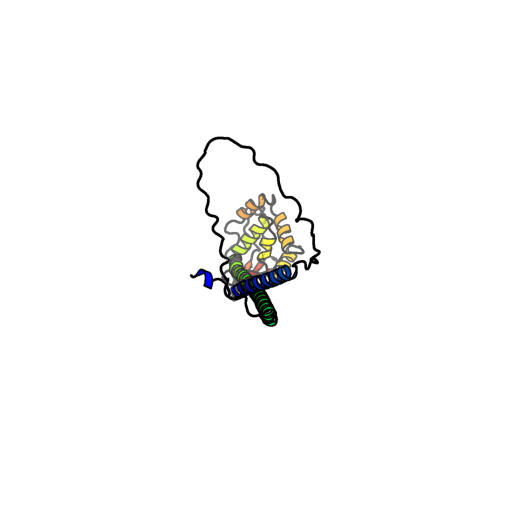O 1
ATOM 1855 N N . SER A 1 254 ? 2.617 -6.573 8.466 1.00 94.50 254 SER A N 1
ATOM 1856 C CA . SER A 1 254 ? 1.423 -7.417 8.496 1.00 94.50 254 SER A CA 1
ATOM 1857 C C . SER A 1 254 ? 0.253 -6.759 7.763 1.00 94.50 254 SER A C 1
ATOM 1859 O O . SER A 1 254 ? -0.007 -5.571 7.934 1.00 94.50 254 SER A O 1
ATOM 1861 N N . GLN A 1 255 ? -0.470 -7.540 6.963 1.00 96.00 255 GLN A N 1
ATOM 1862 C CA . GLN A 1 255 ? -1.652 -7.109 6.211 1.00 96.00 255 GLN A CA 1
ATOM 1863 C C . GLN A 1 255 ? -2.921 -7.713 6.819 1.00 96.00 255 GLN A C 1
ATOM 1865 O O . GLN A 1 255 ? -2.899 -8.845 7.302 1.00 96.00 255 GLN A O 1
ATOM 1870 N N . VAL A 1 256 ? -4.043 -6.995 6.777 1.00 97.69 256 VAL A N 1
ATOM 1871 C CA . VAL A 1 256 ? -5.353 -7.512 7.192 1.00 97.69 256 VAL A CA 1
ATOM 1872 C C . VAL A 1 256 ? -5.892 -8.459 6.121 1.00 97.69 256 VAL A C 1
ATOM 1874 O O . VAL A 1 256 ? -6.256 -8.030 5.031 1.00 97.69 256 VAL A O 1
ATOM 1877 N N . VAL A 1 257 ? -5.970 -9.751 6.432 1.00 97.81 257 VAL A N 1
ATOM 1878 C CA . VAL A 1 257 ? -6.422 -10.803 5.504 1.00 97.81 257 VAL A CA 1
ATOM 1879 C C . VAL A 1 257 ? -7.870 -11.230 5.721 1.00 97.81 257 VAL A C 1
ATOM 1881 O O . VAL A 1 257 ? -8.476 -11.797 4.816 1.00 97.81 257 VAL A O 1
ATOM 1884 N N . ALA A 1 258 ? -8.441 -10.942 6.891 1.00 98.00 258 ALA A N 1
ATOM 1885 C CA . ALA A 1 258 ? -9.862 -11.137 7.163 1.00 98.00 258 ALA A CA 1
ATOM 1886 C C . ALA A 1 258 ? -10.382 -10.071 8.130 1.00 98.00 258 ALA A C 1
ATOM 1888 O O . ALA A 1 258 ? -9.626 -9.531 8.942 1.00 98.00 258 ALA A O 1
ATOM 1889 N N . PHE A 1 259 ? -11.679 -9.798 8.046 1.00 98.25 259 PHE A N 1
ATOM 1890 C CA . PHE A 1 259 ? -12.368 -8.816 8.869 1.00 98.25 259 PHE A CA 1
ATOM 1891 C C . PHE A 1 259 ? -13.705 -9.378 9.358 1.00 98.25 259 PHE A C 1
ATOM 1893 O O . PHE A 1 259 ? -14.414 -10.043 8.605 1.00 98.25 259 PHE A O 1
ATOM 1900 N N . SER A 1 260 ? -14.077 -9.066 10.598 1.00 97.81 260 SER A N 1
ATOM 1901 C CA . SER A 1 260 ? -15.426 -9.301 11.112 1.00 97.81 260 SER A CA 1
ATOM 1902 C C . SER A 1 260 ? -15.943 -8.094 11.887 1.00 97.81 260 SER A C 1
ATOM 1904 O O . SER A 1 260 ? -15.207 -7.462 12.645 1.00 97.81 260 SER A O 1
ATOM 1906 N N . LYS A 1 261 ? -17.233 -7.792 11.722 1.00 96.50 261 LYS A N 1
ATOM 1907 C CA . LYS A 1 261 ? -17.913 -6.723 12.459 1.00 96.50 261 LYS A CA 1
ATOM 1908 C C . LYS A 1 261 ? -17.914 -7.019 13.963 1.00 96.50 261 LYS A C 1
ATOM 1910 O O . LYS A 1 261 ? -17.964 -8.176 14.371 1.00 96.50 261 LYS A O 1
ATOM 1915 N N . CYS A 1 262 ? -17.909 -5.965 14.774 1.00 94.75 262 CYS A N 1
ATOM 1916 C CA . CYS A 1 262 ? -18.130 -6.092 16.210 1.00 94.75 262 CYS A CA 1
ATOM 1917 C C . CYS A 1 262 ? -19.500 -6.697 16.537 1.00 94.75 262 CYS A C 1
ATOM 1919 O O . CYS A 1 262 ? -20.467 -6.375 15.836 1.00 94.75 262 CYS A O 1
ATOM 1921 N N . PRO A 1 263 ? -19.584 -7.526 17.591 1.00 90.06 263 PRO A N 1
ATOM 1922 C CA . PRO A 1 263 ? -20.852 -8.030 18.103 1.00 90.06 263 PRO A CA 1
ATOM 1923 C C . PRO A 1 263 ? -21.752 -6.912 18.652 1.00 90.06 263 PRO A C 1
ATOM 1925 O O . PRO A 1 263 ? -21.231 -5.839 19.051 1.00 90.06 263 PRO A O 1
#

Secondary structure (DSSP, 8-state):
-TTTTSS-HHHHH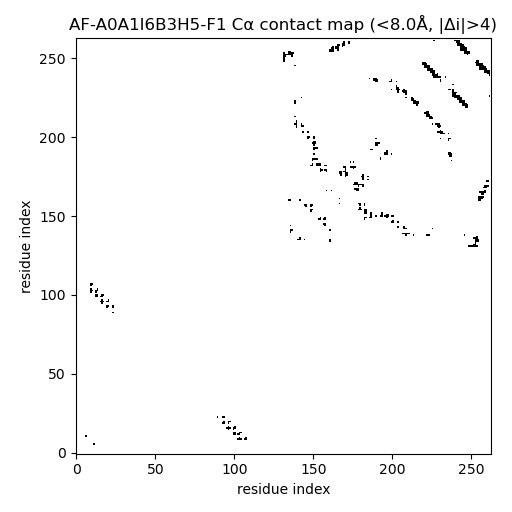HHHHHHHHHHHHHHHHHHHHHHT------------S------PPP----------------------------THHHHHHHHHHHHHHHHHHHHHHHHHHHHHHHHHHHHHHHHHHHHHHHS-SSHHHHHHHHHHHHHTT-HHHHHTTB-HHHHHHHHHHHT-SSHHHHHHHHHTTSTTHHHHHHHHHHHH-TTSS-GGGEEEEETTEEEEEESS---SSTTSS----EEEEEEE-SSS-EEEEEEE---

Mean predicted aligned error: 15.51 Å

Foldseek 3Di:
DVVVVVDPPLNVLQVVLVVLQVVLVVVVVVVVVVVPPPPPDPDDDPPPDDDDDDDDDDDDDDDDDDDDPPDDPPPDPDPDPDDPDDCVVSVVSNVSSVVSNVVSVVVVVVVVVVVVVVVVVVVVVVCLVCLLVLFDLDLLSLLLQLLLCLLQLPQVSNCSQADQAQQCQLQVLQPHRGSSVSSNSQSVLAPPRNVLSVVFSVQLPSPQDDPVQWDDPDPQKIKGQQQAGRGVVPSRGDRGRFIFIWHRDDPSHIGGHHTDGDD

Organism: NCBI:txid112413

Sequence (263 aa):
MWWLSAVPLWGWALAVGGIVLAVGVWWLWTLRTHRAAPTGPAWRSPALRASQAAVVPPEGPAEVTAPIRRVRAGRLPVPGLGRPMRGWQAAAALAAGLGLVAAGVVGWRVDAAQRAEQQQRDLDAAHDAAYPGILPRSGADLVHALVGAIATAHPERGCFFFAPQAGRDFAASVGADTCEHAIDVLSRQVPGGVRGGIAYQNATGAYVLDASATTDIGGGRKVVDACRVNVDPPTAGPSRFGVFTMQQIGGQGSQVVAFSKCP

pLDDT: mean 79.56, std 17.17, range [39.94, 98.25]